Protein AF-A0A0C9TSK2-F1 (afdb_monomer_lite)

Sequence (241 aa):
MGCVIFPLQAPRDSPPVYPSQSSRSPSPQEPPPLVEYCTSPDNLGLFRIYPSQPTLFPEQADTIHVVADAPTFEQPPASLCNPPTAHSLSPIGDITPKNLYSAFSSPTAGLLMCWQYSGSNSKSATELNCLWSFIQDPEFDATLHTSFSHDHERKLIEKYLQDNSNPFKADHGWQTSSVPILLPKEKRKWKSELDTAIPTLTVVGVHHHDIINIIISVFEDPISHQQGDNFSELTYCIWNV

Foldseek 3Di:
DDDDDDDDDDDDDDDDDDDDDPDDDDDDDDPPQQDWDKDQQDPVGDIDIDSDDDPDDCVPVPDPVVVPPDVPDPDPPPLPADQPPPPQPFLDPLDDPVCQCVLFPFPQLVLVVSLVPVDDPDDDPSSVVNVVVSCPDPRNDPVCVVVHDPVVSVVSNVVLVVDPSDCLDVVRQKDWDKDKDFDADPPDDDPDPPGPPTDIDIDGGDIDGDVVVSVVSCCVRPVVVVVVVVVVVVVVVVPPD

pLDDT: mean 72.2, std 19.01, range [32.47, 95.88]

Radius of gyration: 34.1 Å; chains: 1; bounding box: 115×40×91 Å

Structure (mmCIF, N/CA/C/O backbone):
data_AF-A0A0C9TSK2-F1
#
_entry.id   AF-A0A0C9TSK2-F1
#
loop_
_atom_site.group_PDB
_atom_site.id
_atom_site.type_symbol
_atom_site.label_atom_id
_atom_site.label_alt_id
_atom_site.label_comp_id
_atom_site.label_asym_id
_atom_site.label_entity_id
_atom_site.label_seq_id
_atom_site.pdbx_PDB_ins_code
_atom_site.Cartn_x
_atom_site.Cartn_y
_atom_site.Cartn_z
_atom_site.occupancy
_atom_site.B_iso_or_equiv
_atom_site.auth_seq_id
_atom_site.auth_comp_id
_atom_site.auth_asym_id
_atom_site.auth_atom_id
_atom_site.pdbx_PDB_model_num
ATOM 1 N N . MET A 1 1 ? -85.200 -6.364 -25.020 1.00 37.00 1 MET A N 1
ATOM 2 C CA . MET A 1 1 ? -84.672 -7.594 -25.648 1.00 37.00 1 MET A CA 1
ATOM 3 C C . MET A 1 1 ? -85.247 -7.668 -27.053 1.00 37.00 1 MET A C 1
ATOM 5 O O . MET A 1 1 ? -86.430 -7.941 -27.188 1.00 37.00 1 MET A O 1
ATOM 9 N N . GLY A 1 2 ? -84.467 -7.286 -28.065 1.00 34.00 2 GLY A N 1
ATOM 10 C CA . GLY A 1 2 ? -84.888 -7.275 -29.470 1.00 34.00 2 GLY A CA 1
ATOM 11 C C . GLY A 1 2 ? -84.162 -8.378 -30.230 1.00 34.00 2 GLY A C 1
ATOM 12 O O . GLY A 1 2 ? -82.935 -8.395 -30.241 1.00 34.00 2 GLY A O 1
ATOM 13 N N . CYS A 1 3 ? -84.935 -9.311 -30.781 1.00 32.47 3 CYS A N 1
ATOM 14 C CA . CYS A 1 3 ? -84.478 -10.454 -31.560 1.00 32.47 3 CYS A CA 1
ATOM 15 C C . CYS A 1 3 ? -84.274 -10.068 -33.036 1.00 32.47 3 CYS A C 1
ATOM 17 O O . CYS A 1 3 ? -84.886 -9.134 -33.547 1.00 32.47 3 CYS A O 1
ATOM 19 N N . VAL A 1 4 ? -83.378 -10.822 -33.657 1.00 40.66 4 VAL A N 1
ATOM 20 C CA . VAL A 1 4 ? -82.748 -10.727 -34.981 1.00 40.66 4 VAL A CA 1
ATOM 21 C C . VAL A 1 4 ? -83.764 -10.805 -36.141 1.00 40.66 4 VAL A C 1
ATOM 23 O O . VAL A 1 4 ? -84.818 -11.409 -35.966 1.00 40.66 4 VAL A O 1
ATOM 26 N N . ILE A 1 5 ? -83.424 -10.295 -37.338 1.00 36.56 5 ILE A N 1
ATOM 27 C CA . ILE A 1 5 ? -83.348 -11.051 -38.622 1.00 36.56 5 ILE A CA 1
ATOM 28 C C . ILE A 1 5 ? -83.147 -10.109 -39.838 1.00 36.56 5 ILE A C 1
ATOM 30 O O . ILE A 1 5 ? -83.700 -9.018 -39.919 1.00 36.56 5 ILE A O 1
ATOM 34 N N . PHE A 1 6 ? -82.295 -10.593 -40.749 1.00 40.62 6 PHE A N 1
ATOM 35 C CA . PHE A 1 6 ? -81.753 -10.069 -42.014 1.00 40.62 6 PHE A CA 1
ATOM 36 C C . PHE A 1 6 ? -82.773 -9.678 -43.103 1.00 40.62 6 PHE A C 1
ATOM 38 O O . PHE A 1 6 ? -83.922 -10.115 -43.065 1.00 40.62 6 PHE A O 1
ATOM 45 N N . PRO A 1 7 ? -82.287 -9.052 -44.197 1.00 45.41 7 PRO A N 1
ATOM 46 C CA . PRO A 1 7 ? -82.715 -9.508 -45.521 1.00 45.41 7 PRO A CA 1
ATOM 47 C C . PRO A 1 7 ? -81.578 -9.772 -46.532 1.00 45.41 7 PRO A C 1
ATOM 49 O O . PRO A 1 7 ? -80.459 -9.276 -46.419 1.00 45.41 7 PRO A O 1
ATOM 52 N N . LEU A 1 8 ? -81.931 -10.608 -47.516 1.00 37.31 8 LEU A N 1
ATOM 53 C CA . LEU A 1 8 ? -81.129 -11.211 -48.584 1.00 37.31 8 LEU A CA 1
ATOM 54 C C . LEU A 1 8 ? -80.687 -10.251 -49.716 1.00 37.31 8 LEU A C 1
ATOM 56 O O . LEU A 1 8 ? -81.483 -9.483 -50.244 1.00 37.31 8 LEU A O 1
ATOM 60 N N . GLN A 1 9 ? -79.425 -10.452 -50.113 1.00 44.97 9 GLN A N 1
ATOM 61 C CA . GLN A 1 9 ? -78.724 -10.388 -51.414 1.00 44.97 9 GLN A CA 1
ATOM 62 C C . GLN A 1 9 ? -79.384 -9.824 -52.700 1.00 44.97 9 GLN A C 1
ATOM 64 O O . GLN A 1 9 ? -80.483 -10.213 -53.084 1.00 44.97 9 GLN A O 1
ATOM 69 N N . ALA A 1 10 ? -78.552 -9.156 -53.516 1.00 44.59 10 ALA A N 1
ATOM 70 C CA . ALA A 1 10 ? -78.607 -9.205 -54.987 1.00 44.59 10 ALA A CA 1
ATOM 71 C C . ALA A 1 10 ? -77.185 -9.403 -55.596 1.00 44.59 10 ALA A C 1
ATOM 73 O O . ALA A 1 10 ? -76.219 -8.972 -54.961 1.00 44.59 10 ALA A O 1
ATOM 74 N N . PRO A 1 11 ? -77.007 -10.059 -56.772 1.00 44.69 11 PRO A N 1
ATOM 75 C CA . PRO A 1 11 ? -75.687 -10.442 -57.297 1.00 44.69 11 PRO A CA 1
ATOM 76 C C . PRO A 1 11 ? -75.247 -9.785 -58.633 1.00 44.69 11 PRO A C 1
ATOM 78 O O . PRO A 1 11 ? -76.069 -9.514 -59.499 1.00 44.69 11 PRO A O 1
ATOM 81 N N . ARG A 1 12 ? -73.907 -9.747 -58.796 1.00 45.22 12 ARG A N 1
ATOM 82 C CA . ARG A 1 12 ? -73.037 -9.723 -60.005 1.00 45.22 12 ARG A CA 1
ATOM 83 C C . ARG A 1 12 ? -72.904 -8.450 -60.861 1.00 45.22 12 ARG A C 1
ATOM 85 O O . ARG A 1 12 ? -73.805 -8.106 -61.604 1.00 45.22 12 ARG A O 1
ATOM 92 N N . ASP A 1 13 ? -71.665 -7.947 -60.901 1.00 40.56 13 ASP A N 1
ATOM 93 C CA . ASP A 1 13 ? -70.930 -7.605 -62.131 1.00 40.56 13 ASP A CA 1
ATOM 94 C C . ASP A 1 13 ? -69.411 -7.735 -61.881 1.00 40.56 13 ASP A C 1
ATOM 96 O O . ASP A 1 13 ? -68.922 -7.429 -60.792 1.00 40.56 13 ASP A O 1
ATOM 100 N N . SER A 1 14 ? -68.661 -8.253 -62.858 1.00 52.22 14 SER A N 1
ATOM 101 C CA . SER A 1 14 ? -67.203 -8.464 -62.788 1.00 52.22 14 SER A CA 1
ATOM 102 C C . SER A 1 14 ? -66.440 -7.338 -63.499 1.00 52.22 14 SER A C 1
ATOM 104 O O . SER A 1 14 ? -66.787 -7.034 -64.639 1.00 52.22 14 SER A O 1
ATOM 106 N N . PRO A 1 15 ? -65.350 -6.789 -62.925 1.00 52.06 15 PRO A N 1
ATOM 107 C CA . PRO A 1 15 ? -64.369 -5.991 -63.662 1.00 52.06 15 PRO A CA 1
ATOM 108 C C . PRO A 1 15 ? -63.009 -6.725 -63.827 1.00 52.06 15 PRO A C 1
ATOM 110 O O . PRO A 1 15 ? -62.818 -7.809 -63.272 1.00 52.06 15 PRO A O 1
ATOM 113 N N . PRO A 1 16 ? -62.093 -6.200 -64.667 1.00 46.50 16 PRO A N 1
ATOM 114 C CA . PRO A 1 16 ? -61.322 -6.985 -65.633 1.00 46.50 16 PRO A CA 1
ATOM 115 C C . PRO A 1 16 ? -59.949 -7.486 -65.154 1.00 46.50 16 PRO A C 1
ATOM 117 O O . PRO A 1 16 ? -59.377 -7.037 -64.165 1.00 46.50 16 PRO A O 1
ATOM 120 N N . VAL A 1 17 ? -59.423 -8.422 -65.948 1.00 48.00 17 VAL A N 1
ATOM 121 C CA . VAL A 1 17 ? -58.108 -9.071 -65.867 1.00 48.00 17 VAL A CA 1
ATOM 122 C C . VAL A 1 17 ? -56.965 -8.048 -65.941 1.00 48.00 17 VAL A C 1
ATOM 124 O O . VAL A 1 17 ? -56.845 -7.325 -66.929 1.00 48.00 17 VAL A O 1
ATOM 127 N N . TYR A 1 18 ? -56.090 -8.043 -64.931 1.00 49.53 18 TYR A N 1
ATOM 128 C CA . TYR A 1 18 ? -54.802 -7.339 -64.946 1.00 49.53 18 TYR A CA 1
ATOM 129 C C . TYR A 1 18 ? -53.658 -8.297 -65.333 1.00 49.53 18 TYR A C 1
ATOM 131 O O . TYR A 1 18 ? -53.664 -9.455 -64.904 1.00 49.53 18 TYR A O 1
ATOM 139 N N . PRO A 1 19 ? -52.671 -7.847 -66.132 1.00 44.31 19 PRO A N 1
ATOM 140 C CA . PRO A 1 19 ? -51.568 -8.684 -66.588 1.00 44.31 19 PRO A CA 1
ATOM 141 C C . PRO A 1 19 ? -50.598 -9.017 -65.449 1.00 44.31 19 PRO A C 1
ATOM 143 O O . PRO A 1 19 ? -50.288 -8.192 -64.592 1.00 44.31 19 PRO A O 1
ATOM 146 N N . SER A 1 20 ? -50.095 -10.248 -65.473 1.00 50.41 20 SER A N 1
ATOM 147 C CA . SER A 1 20 ? -49.135 -10.799 -64.522 1.00 50.41 20 SER A CA 1
ATOM 148 C C . SER A 1 20 ? -47.796 -10.051 -64.578 1.00 50.41 20 SER A C 1
ATOM 150 O O . SER A 1 20 ? -47.002 -10.257 -65.495 1.00 50.41 20 SER A O 1
ATOM 152 N N . GLN A 1 21 ? -47.506 -9.215 -63.580 1.00 46.78 21 GLN A N 1
ATOM 153 C CA . GLN A 1 21 ? -46.144 -8.745 -63.328 1.00 46.78 21 GLN A CA 1
ATOM 154 C C . GLN A 1 21 ? -45.411 -9.773 -62.463 1.00 46.78 21 GLN A C 1
ATOM 156 O O . GLN A 1 21 ? -45.699 -9.961 -61.284 1.00 46.78 21 GLN A O 1
ATOM 161 N N . SER A 1 22 ? -44.454 -10.455 -63.090 1.00 50.84 22 SER A N 1
ATOM 162 C CA . SER A 1 22 ? -43.481 -11.327 -62.439 1.00 50.84 22 SER A CA 1
ATOM 163 C C . SER A 1 22 ? -42.655 -10.516 -61.436 1.00 50.84 22 SER A C 1
ATOM 165 O O . SER A 1 22 ? -41.689 -9.856 -61.818 1.00 50.84 22 SER A O 1
ATOM 167 N N . SER A 1 23 ? -43.013 -10.571 -60.153 1.00 44.84 23 SER A N 1
ATOM 168 C CA . SER A 1 23 ? -42.186 -10.030 -59.072 1.00 44.84 23 SER A CA 1
ATOM 169 C C . SER A 1 23 ? -40.960 -10.930 -58.892 1.00 44.84 23 SER A C 1
ATOM 171 O O . SER A 1 23 ? -41.027 -11.984 -58.260 1.00 44.84 23 SER A O 1
ATOM 173 N N . ARG A 1 24 ? -39.832 -10.560 -59.513 1.00 50.72 24 ARG A N 1
ATOM 174 C CA . ARG A 1 24 ? -38.526 -11.094 -59.113 1.00 50.72 24 ARG A CA 1
ATOM 175 C C . ARG A 1 24 ? -38.185 -10.480 -57.761 1.00 50.72 24 ARG A C 1
ATOM 177 O O . ARG A 1 24 ? -37.899 -9.290 -57.684 1.00 50.72 24 ARG A O 1
ATOM 184 N N . SER A 1 25 ? -38.186 -11.309 -56.724 1.00 50.19 25 SER A N 1
ATOM 185 C CA . SER A 1 25 ? -37.518 -11.000 -55.462 1.00 50.19 25 SER A CA 1
ATOM 186 C C . SER A 1 25 ? -36.039 -10.696 -55.747 1.00 50.19 25 SER A C 1
ATOM 188 O O . SER A 1 25 ? -35.395 -11.515 -56.412 1.00 50.19 25 SER A O 1
ATOM 190 N N . PRO A 1 26 ? -35.471 -9.566 -55.292 1.00 54.22 26 PRO A N 1
ATOM 191 C CA . PRO A 1 26 ? -34.029 -9.389 -55.331 1.00 54.22 26 PRO A CA 1
ATOM 192 C C . PRO A 1 26 ? -33.401 -10.388 -54.352 1.00 54.22 26 PRO A C 1
ATOM 194 O O . PRO A 1 26 ? -33.829 -10.512 -53.205 1.00 54.22 26 PRO A O 1
ATOM 197 N N . SER A 1 27 ? -32.425 -11.150 -54.838 1.00 58.97 27 SER A N 1
ATOM 198 C CA . SER A 1 27 ? -31.573 -11.996 -54.001 1.00 58.97 27 SER A CA 1
ATOM 199 C C . SER A 1 27 ? -30.790 -11.101 -53.027 1.00 58.97 27 SER A C 1
ATOM 201 O O . SER A 1 27 ? -30.382 -10.016 -53.452 1.00 58.97 27 SER A O 1
ATOM 203 N N . PRO A 1 28 ? -30.552 -11.504 -51.764 1.00 58.50 28 PRO A N 1
ATOM 204 C CA . PRO A 1 28 ? -29.705 -10.738 -50.851 1.00 58.50 28 PRO A CA 1
ATOM 205 C C . PRO A 1 28 ? -28.324 -10.522 -51.483 1.00 58.50 28 PRO A C 1
ATOM 207 O O . PRO A 1 28 ? -27.638 -11.492 -51.803 1.00 58.50 28 PRO A O 1
ATOM 210 N N . GLN A 1 29 ? -27.938 -9.266 -51.725 1.00 61.34 29 GLN A N 1
ATOM 211 C CA . GLN A 1 29 ? -26.560 -8.941 -52.086 1.00 61.34 29 GLN A CA 1
ATOM 212 C C . GLN A 1 29 ? -25.695 -9.122 -50.840 1.00 61.34 29 GLN A C 1
ATOM 214 O O . GLN A 1 29 ? -25.957 -8.514 -49.804 1.00 61.34 29 GLN A O 1
ATOM 219 N N . GLU A 1 30 ? -24.683 -9.975 -50.952 1.00 61.19 30 GLU A N 1
ATOM 220 C CA . GLU A 1 30 ? -23.612 -10.095 -49.969 1.00 61.19 30 GLU A CA 1
ATOM 221 C C . GLU A 1 30 ? -22.925 -8.724 -49.813 1.00 61.19 30 GLU A C 1
ATOM 223 O O . GLU A 1 30 ? -22.619 -8.089 -50.833 1.00 61.19 30 GLU A O 1
ATOM 228 N N . PRO A 1 31 ? -22.743 -8.206 -48.581 1.00 64.69 31 PRO A N 1
ATOM 229 C CA . PRO A 1 31 ? -22.070 -6.931 -48.382 1.00 64.69 31 PRO A CA 1
ATOM 230 C C . PRO A 1 31 ? -20.641 -7.000 -48.944 1.00 64.69 31 PRO A C 1
ATOM 232 O O . PRO A 1 31 ? -20.002 -8.051 -48.868 1.00 64.69 31 PRO A O 1
ATOM 235 N N . PRO A 1 32 ? -20.129 -5.902 -49.531 1.00 66.75 32 PRO A N 1
ATOM 236 C CA . PRO A 1 32 ? -18.781 -5.881 -50.080 1.00 66.75 32 PRO A CA 1
ATOM 237 C C . PRO A 1 32 ? -17.754 -6.241 -48.993 1.00 66.75 32 PRO A C 1
ATOM 239 O O . PRO A 1 32 ? -17.959 -5.889 -47.827 1.00 66.75 32 PRO A O 1
ATOM 242 N N . PRO A 1 33 ? -16.650 -6.920 -49.354 1.00 65.56 33 PRO A N 1
ATOM 243 C CA . PRO A 1 33 ? -15.618 -7.286 -48.395 1.00 65.56 33 PRO A CA 1
ATOM 244 C C . PRO A 1 33 ? -15.083 -6.023 -47.716 1.00 65.56 33 PRO A C 1
ATOM 246 O O . PRO A 1 33 ? -14.661 -5.079 -48.389 1.00 65.56 33 PRO A O 1
ATOM 249 N N . LEU A 1 34 ? -15.134 -5.999 -46.383 1.00 69.81 34 LEU A N 1
ATOM 250 C CA . LEU A 1 34 ? -14.564 -4.920 -45.582 1.00 69.81 34 LEU A CA 1
ATOM 251 C C . LEU A 1 34 ? -13.051 -4.912 -45.816 1.00 69.81 34 LEU A C 1
ATOM 253 O O . LEU A 1 34 ? -12.355 -5.859 -45.457 1.00 69.81 34 LEU A O 1
ATOM 257 N N . VAL A 1 35 ? -12.548 -3.869 -46.475 1.00 78.81 35 VAL A N 1
ATOM 258 C CA . VAL A 1 35 ? -11.108 -3.677 -46.650 1.00 78.81 35 VAL A CA 1
ATOM 259 C C . VAL A 1 35 ? -10.568 -3.112 -45.346 1.00 78.81 35 VAL A C 1
ATOM 261 O O . VAL A 1 35 ? -10.824 -1.956 -45.011 1.00 78.81 35 VAL A O 1
ATOM 264 N N . GLU A 1 36 ? -9.830 -3.941 -44.616 1.00 86.81 36 GLU A N 1
ATOM 265 C CA . GLU A 1 36 ? -9.181 -3.540 -43.374 1.00 86.81 36 GLU A CA 1
ATOM 266 C C . GLU A 1 36 ? -8.210 -2.375 -43.622 1.00 86.81 36 GLU A C 1
ATOM 268 O O . GLU A 1 36 ? -7.366 -2.405 -44.521 1.00 86.81 36 GLU A O 1
ATOM 273 N N . TYR A 1 37 ? -8.332 -1.328 -42.811 1.00 84.81 37 TYR A N 1
ATOM 274 C CA . TYR A 1 37 ? -7.447 -0.172 -4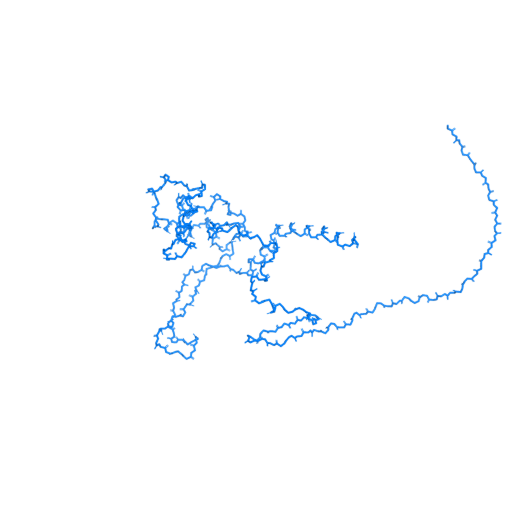2.823 1.00 84.81 37 TYR A CA 1
ATOM 275 C C . TYR A 1 37 ? -6.372 -0.344 -41.749 1.00 84.81 37 TYR A C 1
ATOM 277 O O . TYR A 1 37 ? -6.678 -0.348 -40.556 1.00 84.81 37 TYR A O 1
ATOM 285 N N . CYS A 1 38 ? -5.114 -0.461 -42.171 1.00 90.25 38 CYS A N 1
ATOM 286 C CA . CYS A 1 38 ? -3.961 -0.595 -41.285 1.00 90.25 38 CYS A CA 1
ATOM 287 C C . CYS A 1 38 ? -3.180 0.726 -41.215 1.00 90.25 38 CYS A C 1
ATOM 289 O O . CYS A 1 38 ? -2.827 1.295 -42.252 1.00 90.25 38 CYS A O 1
ATOM 291 N N . THR A 1 39 ? -2.912 1.227 -40.007 1.00 88.62 39 THR A N 1
ATOM 292 C CA . THR A 1 39 ? -2.081 2.426 -39.810 1.00 88.62 39 THR A CA 1
ATOM 293 C C . THR A 1 39 ? -0.596 2.106 -39.981 1.00 88.62 39 THR A C 1
ATOM 295 O O . THR A 1 39 ? -0.161 0.971 -39.796 1.00 88.62 39 THR A O 1
ATOM 298 N N . SER A 1 40 ? 0.221 3.120 -40.276 1.00 88.00 40 SER A N 1
ATOM 299 C CA . SER A 1 40 ? 1.673 2.988 -40.131 1.00 88.00 40 SER A CA 1
ATOM 300 C C . SER A 1 40 ? 2.046 2.759 -38.657 1.00 88.00 40 SER A C 1
ATOM 302 O O . SER A 1 40 ? 1.375 3.325 -37.789 1.00 88.00 40 SER A O 1
ATOM 304 N N . PRO A 1 41 ? 3.104 1.981 -38.364 1.00 89.31 41 PRO A N 1
ATOM 305 C CA . PRO A 1 41 ? 3.644 1.872 -37.015 1.00 89.31 41 PRO A CA 1
ATOM 306 C C . PRO A 1 41 ? 4.086 3.234 -36.466 1.00 89.31 41 PRO A C 1
ATOM 308 O O . PRO A 1 41 ? 4.672 4.030 -37.204 1.00 89.31 41 PRO A O 1
ATOM 311 N N . ASP A 1 42 ? 3.823 3.490 -35.187 1.00 80.06 42 ASP A N 1
ATOM 312 C CA . ASP A 1 42 ? 4.323 4.669 -34.475 1.00 80.06 42 ASP A CA 1
ATOM 313 C C . ASP A 1 42 ? 5.804 4.514 -34.059 1.00 80.06 42 ASP A C 1
ATOM 315 O O . ASP A 1 42 ? 6.480 3.538 -34.397 1.00 80.06 42 ASP A O 1
ATOM 319 N N . ASN A 1 43 ? 6.329 5.480 -33.296 1.00 81.88 43 ASN A N 1
ATOM 320 C CA . ASN A 1 43 ? 7.714 5.458 -32.800 1.00 81.88 43 ASN A CA 1
ATOM 321 C C . ASN A 1 43 ? 8.017 4.273 -31.861 1.00 81.88 43 ASN A C 1
ATOM 323 O O . ASN A 1 43 ? 9.187 3.982 -31.609 1.00 81.88 43 ASN A O 1
ATOM 327 N N . LEU A 1 44 ? 6.985 3.610 -31.332 1.00 75.50 44 LEU A N 1
ATOM 328 C CA . LEU A 1 44 ? 7.074 2.408 -30.502 1.00 75.50 44 LEU A CA 1
ATOM 329 C C . LEU A 1 44 ? 6.837 1.127 -31.320 1.00 75.50 44 LEU A C 1
ATOM 331 O O . LEU A 1 44 ? 6.906 0.026 -30.774 1.00 75.50 44 LEU A O 1
ATOM 335 N N . GLY A 1 45 ? 6.582 1.252 -32.625 1.00 82.75 45 GLY A N 1
ATOM 336 C CA . GLY A 1 45 ? 6.271 0.143 -33.519 1.00 82.75 45 GLY A CA 1
ATOM 337 C C . GLY A 1 45 ? 4.823 -0.351 -33.422 1.00 82.75 45 GLY A C 1
ATOM 338 O O . GLY A 1 45 ? 4.520 -1.413 -33.969 1.00 82.75 45 GLY A O 1
ATOM 339 N N . LEU A 1 46 ? 3.928 0.382 -32.752 1.00 81.12 46 LEU A N 1
ATOM 340 C CA . LEU A 1 46 ? 2.516 0.018 -32.620 1.00 81.12 46 LEU A CA 1
ATOM 341 C C . LEU A 1 46 ? 1.737 0.446 -33.864 1.00 81.12 46 LEU A C 1
ATOM 343 O O . LEU A 1 46 ? 1.830 1.586 -34.310 1.00 81.12 46 LEU A O 1
ATOM 347 N N . PHE A 1 47 ? 0.924 -0.458 -34.402 1.00 88.12 47 PHE A N 1
ATOM 348 C CA . PHE A 1 47 ? 0.005 -0.186 -35.505 1.00 88.12 47 PHE A CA 1
ATOM 349 C C . PHE A 1 47 ? -1.400 -0.666 -35.146 1.00 88.12 47 PHE A C 1
ATOM 351 O O . PHE A 1 47 ? -1.583 -1.521 -34.277 1.00 88.12 47 PHE A O 1
ATOM 358 N N . ARG A 1 48 ? -2.409 -0.094 -35.801 1.00 85.06 48 ARG A N 1
ATOM 359 C CA . ARG A 1 48 ? -3.821 -0.383 -35.546 1.00 85.06 48 ARG A CA 1
ATOM 360 C C . ARG A 1 48 ? -4.489 -0.848 -36.830 1.00 85.06 48 ARG A C 1
ATOM 362 O O . ARG A 1 48 ? -4.225 -0.293 -37.895 1.00 85.06 48 ARG A O 1
ATOM 369 N N . ILE A 1 49 ? -5.362 -1.844 -36.712 1.00 88.44 49 ILE A N 1
ATOM 370 C CA . ILE A 1 49 ? -6.171 -2.366 -37.816 1.00 88.44 49 ILE A CA 1
ATOM 371 C C . ILE A 1 49 ? -7.631 -2.047 -37.516 1.00 88.44 49 ILE A C 1
ATOM 373 O O . ILE A 1 49 ? -8.138 -2.386 -36.446 1.00 88.44 49 ILE A O 1
ATOM 377 N N . TYR A 1 50 ? -8.293 -1.380 -38.455 1.00 83.94 50 TYR A N 1
ATOM 378 C CA . TYR A 1 50 ? -9.692 -0.991 -38.355 1.00 83.94 50 TYR A CA 1
ATOM 379 C C . TYR A 1 50 ? -10.514 -1.616 -39.486 1.00 83.94 50 TYR A C 1
ATOM 381 O O . TYR A 1 50 ? -10.001 -1.760 -40.595 1.00 83.94 50 TYR A O 1
ATOM 389 N N . PRO A 1 51 ? -11.810 -1.902 -39.268 1.00 85.19 51 PRO A N 1
ATOM 390 C CA . PRO A 1 51 ? -12.703 -2.365 -40.335 1.00 85.19 51 PRO A CA 1
ATOM 391 C C . PRO A 1 51 ? -12.908 -1.333 -41.458 1.00 85.19 51 PRO A C 1
ATOM 393 O O . PRO A 1 51 ? -13.260 -1.691 -42.578 1.00 85.19 51 PRO A O 1
ATOM 396 N N . SER A 1 52 ? -12.710 -0.048 -41.151 1.00 82.81 52 SER A N 1
ATOM 397 C CA . SER A 1 52 ? -12.771 1.082 -42.079 1.00 82.81 52 SER A CA 1
ATOM 398 C C . SER A 1 52 ? -11.862 2.207 -41.586 1.00 82.81 52 SER A C 1
ATOM 400 O O . SER A 1 52 ? -11.605 2.306 -40.386 1.00 82.81 52 SER A O 1
ATOM 402 N N . GLN A 1 53 ? -11.408 3.084 -42.482 1.00 84.25 53 GLN A N 1
ATOM 403 C CA . GLN A 1 53 ? -10.551 4.210 -42.106 1.00 84.25 53 GLN A CA 1
ATOM 404 C C . GLN A 1 53 ? -11.244 5.115 -41.063 1.00 84.25 53 GLN A C 1
ATOM 406 O O . GLN A 1 53 ? -12.321 5.643 -41.349 1.00 84.25 53 GLN A O 1
ATOM 411 N N . PRO A 1 54 ? -10.658 5.305 -39.864 1.00 79.88 54 PRO A N 1
ATOM 412 C CA . PRO A 1 54 ? -11.246 6.156 -38.839 1.00 79.88 54 PRO A CA 1
ATOM 413 C C . PRO A 1 54 ? -11.165 7.632 -39.248 1.00 79.88 54 PRO A C 1
ATOM 415 O O . PRO A 1 54 ? -10.158 8.091 -39.787 1.00 79.88 54 PRO A O 1
ATOM 418 N N . THR A 1 55 ? -12.227 8.387 -38.972 1.00 77.75 55 THR A N 1
ATOM 419 C CA . THR A 1 55 ? -12.318 9.836 -39.233 1.00 77.75 55 THR A CA 1
ATOM 420 C C . THR A 1 55 ? -11.801 10.695 -38.080 1.00 77.75 55 THR A C 1
ATOM 422 O O . THR A 1 55 ? -11.589 11.891 -38.260 1.00 77.75 55 THR A O 1
ATOM 425 N N . LEU A 1 56 ? -11.586 10.098 -36.906 1.00 68.94 56 LEU A N 1
ATOM 426 C CA . LEU A 1 56 ? -11.097 10.767 -35.705 1.00 68.94 56 LEU A CA 1
ATOM 427 C C . LEU A 1 56 ? -9.887 10.007 -35.163 1.00 68.94 56 LEU A C 1
ATOM 429 O O . LEU A 1 56 ? -9.990 8.831 -34.812 1.00 68.94 56 LEU A O 1
ATOM 433 N N . PHE A 1 57 ? -8.748 10.692 -35.087 1.00 63.44 57 PHE A N 1
ATOM 434 C CA . PHE A 1 57 ? -7.550 10.190 -34.423 1.00 63.44 57 PHE A CA 1
ATOM 435 C C . PHE A 1 57 ? -7.448 10.852 -33.043 1.00 63.44 57 PHE A C 1
ATOM 437 O O . PHE A 1 57 ? -7.246 12.063 -32.969 1.00 63.44 57 PHE A O 1
ATOM 444 N N . PRO A 1 58 ? -7.574 10.094 -31.940 1.00 59.84 58 PRO A N 1
ATOM 445 C CA . PRO A 1 58 ? -7.541 10.660 -30.592 1.00 59.84 58 PRO A CA 1
ATOM 446 C C . PRO A 1 58 ? -6.170 11.233 -30.193 1.00 59.84 58 PRO A C 1
ATOM 448 O O . PRO A 1 58 ? -6.078 11.898 -29.170 1.00 59.84 58 PRO A O 1
ATOM 451 N N . GLU A 1 59 ? -5.117 11.038 -30.995 1.00 58.38 59 GLU A N 1
ATOM 452 C CA . GLU A 1 59 ? -3.798 11.651 -30.766 1.00 58.38 59 GLU A CA 1
ATOM 453 C C . GLU A 1 59 ? -3.804 13.187 -30.823 1.00 58.38 59 GLU A C 1
ATOM 455 O O . GLU A 1 59 ? -2.854 13.812 -30.367 1.00 58.38 59 GLU A O 1
ATOM 460 N N . GLN A 1 60 ? -4.866 13.806 -31.348 1.00 54.88 60 GLN A N 1
ATOM 461 C CA . GLN A 1 60 ? -5.040 15.265 -31.354 1.00 54.88 60 GLN A CA 1
ATOM 462 C C . GLN A 1 60 ? -5.666 15.815 -30.062 1.00 54.88 60 GLN A C 1
ATOM 464 O O . GLN A 1 60 ? -5.872 17.021 -29.948 1.00 54.88 60 GLN A O 1
ATOM 469 N N . ALA A 1 61 ? -5.985 14.961 -29.084 1.00 54.31 61 ALA A N 1
ATOM 470 C CA . ALA A 1 61 ? -6.323 15.420 -27.745 1.00 54.31 61 ALA A CA 1
ATOM 471 C C . ALA A 1 61 ? -5.019 15.755 -27.006 1.00 54.31 61 ALA A C 1
ATOM 473 O O . ALA A 1 61 ? -4.362 14.879 -26.447 1.00 54.31 61 ALA A O 1
ATOM 474 N N . ASP A 1 62 ? -4.654 17.038 -27.012 1.00 57.09 62 ASP A N 1
ATOM 475 C CA . ASP A 1 62 ? -3.377 17.577 -26.515 1.00 57.09 62 ASP A CA 1
ATOM 476 C C . ASP A 1 62 ? -3.084 17.305 -25.021 1.00 57.09 62 ASP A C 1
ATOM 478 O O . ASP A 1 62 ? -2.055 17.728 -24.491 1.00 57.09 62 ASP A O 1
ATOM 482 N N . THR A 1 63 ? -3.970 16.636 -24.275 1.00 57.62 63 THR A N 1
ATOM 483 C CA . THR A 1 63 ? -3.708 16.267 -22.878 1.00 57.62 63 THR A CA 1
ATOM 484 C C . THR A 1 63 ? -4.594 15.116 -22.406 1.00 57.62 63 THR A C 1
ATOM 486 O O . THR A 1 63 ? -5.797 15.100 -22.655 1.00 57.62 63 THR A O 1
ATOM 489 N N . ILE A 1 64 ? -4.019 14.193 -21.625 1.00 58.31 64 ILE A N 1
ATOM 490 C CA . ILE A 1 64 ? -4.721 13.064 -20.978 1.00 58.31 64 ILE A CA 1
ATOM 491 C C . ILE A 1 64 ? -5.973 13.486 -20.195 1.00 58.31 64 ILE A C 1
ATOM 493 O O . ILE A 1 64 ? -6.932 12.728 -20.102 1.00 58.31 64 ILE A O 1
ATOM 497 N N . HIS A 1 65 ? -5.982 14.716 -19.675 1.00 57.38 65 HIS A N 1
ATOM 498 C CA . HIS A 1 65 ? -7.105 15.287 -18.939 1.00 57.38 65 HIS A CA 1
ATOM 499 C C . HIS A 1 65 ? -8.354 15.465 -19.805 1.00 57.38 65 HIS A C 1
ATOM 501 O O . HIS A 1 65 ? -9.454 15.313 -19.299 1.00 57.38 65 HIS A O 1
ATOM 507 N N . VAL A 1 66 ? -8.196 15.727 -21.105 1.00 60.69 66 VAL A N 1
ATOM 508 C CA . VAL A 1 66 ? -9.320 15.905 -22.037 1.00 60.69 66 VAL A CA 1
ATOM 509 C C . VAL A 1 66 ? -9.979 14.565 -22.373 1.00 60.69 66 VAL A C 1
ATOM 511 O O . VAL A 1 66 ? -11.182 14.501 -22.588 1.00 60.69 66 VAL A O 1
ATOM 514 N N . VAL A 1 67 ? -9.195 13.484 -22.400 1.00 58.09 67 VAL A N 1
ATOM 515 C CA . VAL A 1 67 ? -9.690 12.130 -22.703 1.00 58.09 67 VAL A CA 1
ATOM 516 C C . VAL A 1 67 ? -10.303 11.466 -21.467 1.00 58.09 67 VAL A C 1
ATOM 518 O O . VAL A 1 67 ? -11.218 10.657 -21.592 1.00 58.09 67 VAL A O 1
ATOM 521 N N . ALA A 1 68 ? -9.806 11.804 -20.276 1.00 58.44 68 ALA A N 1
ATOM 522 C CA . ALA A 1 68 ? -10.246 11.216 -19.014 1.00 58.44 68 ALA A CA 1
ATOM 523 C C . ALA A 1 68 ? -11.445 11.933 -18.364 1.00 58.44 68 ALA A C 1
ATOM 525 O O . ALA A 1 68 ? -11.962 11.433 -17.370 1.00 58.44 68 ALA A O 1
ATOM 526 N N . ASP A 1 69 ? -11.905 13.067 -18.899 1.00 55.09 69 ASP A N 1
ATOM 527 C CA . ASP A 1 69 ? -13.069 13.800 -18.379 1.00 55.09 69 ASP A CA 1
ATOM 528 C C . ASP A 1 69 ? -14.363 13.272 -19.020 1.00 55.09 69 ASP A C 1
ATOM 530 O O . ASP A 1 69 ? -15.030 13.936 -19.815 1.00 55.09 69 ASP A O 1
ATOM 534 N N . ALA A 1 70 ? -14.690 12.007 -18.741 1.00 63.16 70 ALA A N 1
ATOM 535 C CA . ALA A 1 70 ? -16.010 11.477 -19.062 1.00 63.16 70 ALA A CA 1
ATOM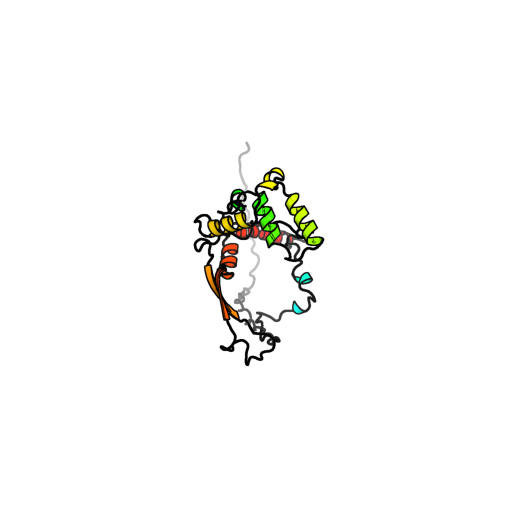 536 C C . ALA A 1 70 ? -16.986 11.868 -17.939 1.00 63.16 70 ALA A C 1
ATOM 538 O O . ALA A 1 70 ? -16.665 11.660 -16.769 1.00 63.16 70 ALA A O 1
ATOM 539 N N . PRO A 1 71 ? -18.205 12.345 -18.252 1.00 56.81 71 PRO A N 1
ATOM 540 C CA . PRO A 1 71 ? -19.188 12.767 -17.246 1.00 56.81 71 PRO A CA 1
ATOM 541 C C . PRO A 1 71 ? -19.668 11.630 -16.325 1.00 56.81 71 PRO A C 1
ATOM 543 O O . PRO A 1 71 ? -20.377 11.880 -15.357 1.00 56.81 71 PRO A O 1
ATOM 546 N N . THR A 1 72 ? -19.301 10.382 -16.625 1.00 57.03 72 THR A N 1
ATOM 547 C CA . THR A 1 72 ? -19.554 9.190 -15.805 1.00 57.03 72 THR A CA 1
ATOM 548 C C . THR A 1 72 ? -18.447 8.878 -14.798 1.00 57.03 72 THR A C 1
ATOM 550 O O . THR A 1 72 ? -18.631 7.981 -13.980 1.00 57.03 72 THR A O 1
ATOM 553 N N . PHE A 1 73 ? -17.299 9.560 -14.844 1.00 55.41 73 PHE A N 1
ATOM 554 C CA . PHE A 1 73 ? -16.291 9.421 -13.799 1.00 55.41 73 PHE A CA 1
ATOM 555 C C . PHE A 1 73 ? -16.652 10.338 -12.631 1.00 55.41 73 PHE A C 1
ATOM 557 O O . PHE A 1 73 ? -16.693 11.558 -12.772 1.00 55.41 73 PHE A O 1
ATOM 564 N N . GLU A 1 74 ? -16.922 9.737 -11.473 1.00 54.84 74 GLU A N 1
ATOM 565 C CA . GLU A 1 74 ? -17.052 10.443 -10.199 1.00 54.84 74 GLU A CA 1
ATOM 566 C C . GLU A 1 74 ? -15.795 11.298 -9.987 1.00 54.84 74 GLU A C 1
ATOM 568 O O . GLU A 1 74 ? -14.709 10.771 -9.742 1.00 54.84 74 GLU A O 1
ATOM 573 N N . GLN A 1 75 ? -15.920 12.623 -10.106 1.00 49.22 75 GLN A N 1
ATOM 574 C CA . GLN A 1 75 ? -14.872 13.522 -9.642 1.00 49.22 75 GLN A CA 1
ATOM 575 C C . GLN A 1 75 ? -14.885 13.457 -8.114 1.00 49.22 75 GLN A C 1
ATOM 577 O O . GLN A 1 75 ? -15.889 13.843 -7.506 1.00 49.22 75 GLN A O 1
ATOM 582 N N . PRO A 1 76 ? -13.802 12.990 -7.464 1.00 46.50 76 PRO A N 1
ATOM 583 C CA . PRO A 1 76 ? -13.732 13.068 -6.020 1.00 46.50 76 PRO A CA 1
ATOM 584 C C . PRO A 1 76 ? -13.895 14.541 -5.624 1.00 46.50 76 PRO A C 1
ATOM 586 O O . PRO A 1 76 ? -13.324 15.412 -6.295 1.00 46.50 76 PRO A O 1
ATOM 589 N N . PRO A 1 77 ? -14.625 14.863 -4.540 1.00 48.34 77 PRO A N 1
ATOM 590 C CA . PRO A 1 77 ? -14.530 16.199 -3.969 1.00 48.34 77 PRO A CA 1
ATOM 591 C C . PRO A 1 77 ? -13.046 16.514 -3.758 1.00 48.34 77 PRO A C 1
ATOM 593 O O . PRO A 1 77 ? -12.278 15.610 -3.429 1.00 48.34 77 PRO A O 1
ATOM 596 N N . ALA A 1 78 ? -12.646 17.773 -3.963 1.00 47.03 78 ALA A N 1
ATOM 597 C CA . ALA A 1 78 ? -11.261 18.266 -3.972 1.00 47.03 78 ALA A CA 1
ATOM 598 C C . ALA A 1 78 ? -10.507 18.153 -2.618 1.00 47.03 78 ALA A C 1
ATOM 600 O O . ALA A 1 78 ? -9.697 19.006 -2.260 1.00 47.03 78 ALA A O 1
ATOM 601 N N . SER A 1 79 ? -10.784 17.112 -1.839 1.00 47.19 79 SER A N 1
ATOM 602 C CA . SER A 1 79 ? -10.007 16.638 -0.712 1.00 47.19 79 SER A CA 1
ATOM 603 C C . SER A 1 79 ? -8.881 15.755 -1.245 1.00 47.19 79 SER A C 1
ATOM 605 O O . SER A 1 79 ? -9.089 14.637 -1.708 1.00 47.19 79 SER A O 1
ATOM 607 N N . LEU A 1 80 ? -7.662 16.282 -1.173 1.00 49.19 80 LEU A N 1
ATOM 608 C CA . LEU A 1 80 ? -6.419 15.630 -1.599 1.00 49.19 80 LEU A CA 1
ATOM 609 C C . LEU A 1 80 ? -6.057 14.372 -0.784 1.00 49.19 80 LEU A C 1
ATOM 611 O O . LEU A 1 80 ? -5.043 13.746 -1.069 1.00 49.19 80 LEU A O 1
ATOM 615 N N . CYS A 1 81 ? -6.859 14.009 0.218 1.00 50.91 81 CYS A N 1
ATOM 616 C CA . CYS A 1 81 ? -6.648 12.857 1.084 1.00 50.91 81 CYS A CA 1
ATOM 617 C C . CYS A 1 81 ? -7.995 12.295 1.532 1.00 50.91 81 CYS A C 1
ATOM 619 O O . CYS A 1 81 ? -8.442 12.542 2.654 1.00 50.91 81 CYS A O 1
ATOM 621 N N . ASN A 1 82 ? -8.659 11.558 0.646 1.00 49.91 82 ASN A N 1
ATOM 622 C CA . ASN A 1 82 ? -9.715 10.657 1.084 1.00 49.91 82 ASN A CA 1
ATOM 623 C C . ASN A 1 82 ? -9.046 9.358 1.554 1.00 49.91 82 ASN A C 1
ATOM 625 O O . ASN A 1 82 ? -8.172 8.855 0.838 1.00 49.91 82 ASN A O 1
ATOM 629 N N . PRO A 1 83 ? -9.416 8.803 2.723 1.00 51.94 83 PRO A N 1
ATOM 630 C CA . PRO A 1 83 ? -9.019 7.444 3.054 1.00 51.94 83 PRO A CA 1
ATOM 631 C C . PRO A 1 83 ? -9.482 6.533 1.906 1.00 51.94 83 PRO A C 1
ATOM 633 O O . PRO A 1 83 ? -10.573 6.754 1.365 1.00 51.94 83 PRO A O 1
ATOM 636 N N . PRO A 1 84 ? -8.660 5.562 1.470 1.00 49.31 84 PRO A N 1
ATOM 637 C CA . PRO A 1 84 ? -9.036 4.691 0.371 1.00 49.31 84 PRO A CA 1
ATOM 638 C C . PRO A 1 84 ? -10.349 4.006 0.737 1.00 49.31 84 PRO A C 1
ATOM 640 O O . PRO A 1 84 ? -10.421 3.216 1.677 1.00 49.31 84 PRO A O 1
ATOM 643 N N . THR A 1 85 ? -11.409 4.331 0.004 1.00 45.56 85 THR A N 1
ATOM 644 C CA . THR A 1 85 ? -12.676 3.622 0.110 1.00 45.56 85 THR A CA 1
ATOM 645 C C . THR A 1 85 ? -12.402 2.227 -0.438 1.00 45.56 85 THR A C 1
ATOM 647 O O . THR A 1 85 ? -12.275 2.033 -1.644 1.00 45.56 85 THR A O 1
ATOM 650 N N . ALA A 1 86 ? -12.246 1.244 0.451 1.00 44.81 86 ALA A N 1
ATOM 651 C CA . ALA A 1 86 ? -11.870 -0.133 0.114 1.00 44.81 86 ALA A CA 1
ATOM 652 C C . ALA A 1 86 ? -12.934 -0.897 -0.701 1.00 44.81 86 ALA A C 1
ATOM 654 O O . ALA A 1 86 ? -12.844 -2.111 -0.857 1.00 44.81 86 ALA A O 1
ATOM 655 N N . HIS A 1 87 ? -13.935 -0.201 -1.241 1.00 42.38 87 HIS A N 1
ATOM 656 C CA . HIS A 1 87 ? -15.046 -0.775 -1.990 1.00 42.38 87 HIS A CA 1
ATOM 657 C C . HIS A 1 87 ? -14.638 -1.428 -3.319 1.00 42.38 87 HIS A C 1
ATOM 659 O O . HIS A 1 87 ? -15.487 -2.056 -3.935 1.00 42.38 87 HIS A O 1
ATOM 665 N N . SER A 1 88 ? -13.381 -1.305 -3.767 1.00 42.41 88 SER A N 1
ATOM 666 C CA . SER A 1 88 ? -13.004 -1.653 -5.148 1.00 42.41 88 SER A CA 1
ATOM 667 C C . SER A 1 88 ? -11.868 -2.676 -5.303 1.00 42.41 88 SER A C 1
ATOM 669 O O . SER A 1 88 ? -11.451 -2.951 -6.422 1.00 42.41 88 SER A O 1
ATOM 671 N N . LEU A 1 89 ? -11.325 -3.245 -4.216 1.00 41.81 89 LEU A N 1
ATOM 672 C CA . LEU A 1 89 ? -10.150 -4.139 -4.307 1.00 41.81 89 LEU A CA 1
ATOM 673 C C . LEU A 1 89 ? -10.404 -5.602 -3.928 1.00 41.81 89 LEU A C 1
ATOM 675 O O . LEU A 1 89 ? -9.464 -6.393 -3.943 1.00 41.81 89 LEU A O 1
ATOM 679 N N . SER A 1 90 ? -11.643 -5.987 -3.619 1.00 42.44 90 SER A N 1
ATOM 680 C CA . SER A 1 90 ? -11.989 -7.398 -3.433 1.00 42.44 90 SER A CA 1
ATOM 681 C C . SER A 1 90 ? -13.139 -7.767 -4.363 1.00 42.44 90 SER A C 1
ATOM 683 O O . SER A 1 90 ? -14.262 -7.335 -4.110 1.00 42.44 90 SER A O 1
ATOM 685 N N . PRO A 1 91 ? -12.898 -8.587 -5.402 1.00 42.91 91 PRO A N 1
ATOM 686 C CA . PRO A 1 91 ? -13.961 -9.140 -6.246 1.00 42.91 91 PRO A CA 1
ATOM 687 C C . PRO A 1 91 ? -14.886 -10.111 -5.488 1.00 42.91 91 PRO A C 1
ATOM 689 O O . PRO A 1 91 ? -15.866 -10.603 -6.034 1.00 42.91 91 PRO A O 1
ATOM 692 N N . ILE A 1 92 ? -14.568 -10.430 -4.228 1.00 48.50 92 ILE A N 1
ATOM 693 C CA . ILE A 1 92 ? -15.295 -11.386 -3.397 1.00 48.50 92 ILE A CA 1
ATOM 694 C C . ILE A 1 92 ? -15.695 -10.683 -2.096 1.00 48.50 92 ILE A C 1
ATOM 696 O O . ILE A 1 92 ? -14.841 -10.172 -1.365 1.00 48.50 92 ILE A O 1
ATOM 700 N N . GLY A 1 93 ? -17.005 -10.629 -1.839 1.00 51.44 93 GLY A N 1
ATOM 701 C CA . GLY A 1 93 ? -17.694 -9.843 -0.804 1.00 51.44 93 GLY A CA 1
ATOM 702 C C . GLY A 1 93 ? -17.419 -10.189 0.668 1.00 51.44 93 GLY A C 1
ATOM 703 O O . GLY A 1 93 ? -18.304 -10.003 1.501 1.00 51.44 93 GLY A O 1
ATOM 704 N N . ASP A 1 94 ? -16.218 -10.652 1.013 1.00 55.84 94 ASP A N 1
ATOM 705 C CA . ASP A 1 94 ? -15.842 -11.031 2.383 1.00 55.84 94 ASP A CA 1
ATOM 706 C C . ASP A 1 94 ? -15.250 -9.866 3.206 1.00 55.84 94 ASP A C 1
ATOM 708 O O . ASP A 1 94 ? -15.262 -9.882 4.445 1.00 55.84 94 ASP A O 1
ATOM 712 N N . ILE A 1 95 ? -14.772 -8.801 2.550 1.00 60.09 95 ILE A N 1
ATOM 713 C CA . ILE A 1 95 ? -14.258 -7.607 3.239 1.00 60.09 95 ILE A CA 1
ATOM 714 C C . ILE A 1 95 ? -15.417 -6.651 3.527 1.00 60.09 95 ILE A C 1
ATOM 716 O O . ILE A 1 95 ? -15.737 -5.751 2.756 1.00 60.09 95 ILE A O 1
ATOM 720 N N . THR A 1 96 ? -16.068 -6.846 4.671 1.00 65.25 96 THR A N 1
ATOM 721 C CA . THR A 1 96 ? -17.053 -5.878 5.173 1.00 65.25 96 THR A CA 1
ATOM 722 C C . THR A 1 96 ? -16.352 -4.633 5.741 1.00 65.25 96 THR A C 1
ATOM 724 O O . THR A 1 96 ? -15.226 -4.752 6.227 1.00 65.25 96 THR A O 1
ATOM 727 N N . PRO A 1 97 ? -17.012 -3.455 5.801 1.00 63.25 97 PRO A N 1
ATOM 728 C CA . PRO A 1 97 ? -16.460 -2.260 6.459 1.00 63.25 97 PRO A CA 1
ATOM 729 C C . PRO A 1 97 ? -15.995 -2.521 7.901 1.00 63.25 97 PRO A C 1
ATOM 731 O O . PRO A 1 97 ? -15.047 -1.920 8.386 1.00 63.25 97 PRO A O 1
ATOM 734 N N . LYS A 1 98 ? -16.620 -3.497 8.569 1.00 64.50 98 LYS A N 1
ATOM 735 C CA . LYS A 1 98 ? -16.292 -3.932 9.933 1.00 64.50 98 LYS A CA 1
ATOM 736 C C . LYS A 1 98 ? -14.933 -4.634 10.023 1.00 64.50 98 LYS A C 1
ATOM 738 O O . LYS A 1 98 ? -14.304 -4.613 11.074 1.00 64.50 98 LYS A O 1
ATOM 743 N N . ASN A 1 99 ? -14.496 -5.257 8.931 1.00 73.06 99 ASN A N 1
ATOM 744 C CA . ASN A 1 99 ? -13.230 -5.980 8.833 1.00 73.06 99 ASN A CA 1
ATOM 745 C C . ASN A 1 99 ? -12.095 -5.094 8.305 1.00 73.06 99 ASN A C 1
ATOM 747 O O . ASN A 1 99 ? -10.960 -5.552 8.245 1.00 73.06 99 ASN A O 1
ATOM 751 N N . LEU A 1 100 ? -12.374 -3.841 7.928 1.00 74.00 100 LEU A N 1
ATOM 752 C CA . LEU A 1 100 ? -11.401 -2.952 7.290 1.00 74.00 100 LEU A CA 1
ATOM 753 C C . LEU A 1 100 ? -10.183 -2.679 8.184 1.00 74.00 100 LEU A C 1
ATOM 755 O O . LEU A 1 100 ? -9.053 -2.628 7.705 1.00 74.00 100 LEU A O 1
ATOM 759 N N . TYR A 1 101 ? -10.414 -2.582 9.495 1.00 81.62 101 TYR A N 1
ATOM 760 C CA . TYR A 1 101 ? -9.370 -2.329 10.487 1.00 81.62 101 TYR A CA 1
ATOM 761 C C . TYR A 1 101 ? -8.965 -3.565 11.289 1.00 81.62 101 TYR A C 1
ATOM 763 O O . TYR A 1 101 ? -8.281 -3.432 12.300 1.00 81.62 101 TYR A O 1
ATOM 771 N N . SER A 1 102 ? -9.362 -4.769 10.864 1.00 85.25 102 SER A N 1
ATOM 772 C CA . SER A 1 102 ? -9.072 -6.013 11.599 1.00 85.25 102 SER A CA 1
ATOM 773 C C . SER A 1 102 ? -7.570 -6.285 11.763 1.00 85.25 102 SER A C 1
ATOM 775 O O . SER A 1 102 ? -7.163 -6.970 12.700 1.00 85.25 102 SER A O 1
ATOM 777 N N . ALA A 1 103 ? -6.744 -5.718 10.879 1.00 88.69 103 ALA A N 1
ATOM 778 C CA . ALA A 1 103 ? -5.288 -5.793 10.933 1.00 88.69 103 ALA A CA 1
ATOM 779 C C . ALA A 1 103 ? -4.655 -4.901 12.021 1.00 88.69 103 ALA A C 1
ATOM 781 O O . ALA A 1 103 ? -3.460 -5.031 12.291 1.00 88.69 103 ALA A O 1
ATOM 782 N N . PHE A 1 104 ? -5.427 -3.995 12.630 1.00 91.38 104 PHE A N 1
ATOM 783 C CA . PHE A 1 104 ? -4.949 -2.982 13.570 1.00 91.38 104 PHE A CA 1
ATOM 784 C C . PHE A 1 104 ? -5.570 -3.157 14.955 1.00 91.38 104 PHE A C 1
ATOM 786 O O . PHE A 1 104 ? -6.603 -3.803 15.131 1.00 91.38 104 PHE A O 1
ATOM 793 N N . SER A 1 105 ? -4.952 -2.541 15.960 1.00 91.75 105 SER A N 1
ATOM 794 C CA . SER A 1 105 ? -5.478 -2.557 17.331 1.00 91.75 105 SER A CA 1
ATOM 795 C C . SER A 1 105 ? -6.790 -1.777 17.501 1.00 91.75 105 SER A C 1
ATOM 797 O O . SER A 1 105 ? -7.561 -2.062 18.418 1.00 91.75 105 SER A O 1
ATOM 799 N N . SER A 1 106 ? -7.041 -0.785 16.642 1.00 90.69 106 SER A N 1
ATOM 800 C CA . SER A 1 106 ? -8.242 0.058 16.641 1.00 90.69 106 SER A CA 1
ATOM 801 C C . SER A 1 106 ? -8.432 0.758 15.285 1.00 90.69 106 SER A C 1
ATOM 803 O O . SER A 1 106 ? -7.453 0.907 14.546 1.00 90.69 106 SER A O 1
ATOM 805 N N . PRO A 1 107 ? -9.642 1.260 14.968 1.00 89.38 107 PRO A N 1
ATOM 806 C CA . PRO A 1 107 ? -9.866 2.110 13.794 1.00 89.38 107 PRO A CA 1
ATOM 807 C C . PRO A 1 107 ? -8.955 3.344 13.768 1.00 89.38 107 PRO A C 1
ATOM 809 O O . PRO A 1 107 ? -8.312 3.605 12.757 1.00 89.38 107 PRO A O 1
ATOM 812 N N . THR A 1 108 ? -8.776 4.025 14.910 1.00 91.00 108 THR A N 1
ATOM 813 C CA . THR A 1 108 ? -7.818 5.135 15.065 1.00 91.00 108 THR A CA 1
ATOM 814 C C . THR A 1 108 ? -6.405 4.746 14.624 1.00 91.00 108 THR A C 1
ATOM 816 O O . THR A 1 108 ? -5.750 5.492 13.897 1.00 91.00 108 THR A O 1
ATOM 819 N N . ALA A 1 109 ? -5.917 3.575 15.048 1.00 91.81 109 ALA A N 1
ATOM 820 C CA . ALA A 1 109 ? -4.596 3.090 14.660 1.00 91.81 109 ALA A CA 1
ATOM 821 C C . ALA A 1 109 ? -4.513 2.813 13.154 1.00 91.81 109 ALA A C 1
ATOM 823 O O . ALA A 1 109 ? -3.527 3.189 12.521 1.00 91.81 109 ALA A O 1
ATOM 824 N N . GLY A 1 110 ? -5.560 2.222 12.577 1.00 90.44 110 GLY A N 1
ATOM 825 C CA . GLY A 1 110 ? -5.661 2.007 11.138 1.00 90.44 110 GLY A CA 1
ATOM 826 C C . GLY A 1 110 ? -5.643 3.307 10.339 1.00 90.44 110 GLY A C 1
ATOM 827 O O . GLY A 1 110 ? -4.844 3.431 9.418 1.00 90.44 110 GLY A O 1
ATOM 828 N N . LEU A 1 111 ? -6.424 4.313 10.740 1.00 89.94 111 LEU A N 1
ATOM 829 C CA . LEU A 1 111 ? -6.437 5.644 10.123 1.00 89.94 111 LEU A CA 1
ATOM 830 C C . LEU A 1 111 ? -5.054 6.314 10.161 1.00 89.94 111 LEU A C 1
ATOM 832 O O . LEU A 1 111 ? -4.576 6.814 9.142 1.00 89.94 111 LEU A O 1
ATOM 836 N N . LEU A 1 112 ? -4.370 6.278 11.309 1.00 91.25 112 LEU A N 1
ATOM 837 C CA . LEU A 1 112 ? -3.019 6.836 11.442 1.00 91.25 112 LEU A CA 1
ATOM 838 C C . LEU A 1 112 ? -1.990 6.093 10.576 1.00 91.25 112 LEU A C 1
ATOM 840 O O . LEU A 1 112 ? -1.108 6.725 9.990 1.00 91.25 112 LEU A O 1
ATOM 844 N N . MET A 1 113 ? -2.106 4.768 10.466 1.00 91.25 113 MET A N 1
ATOM 845 C CA . MET A 1 113 ? -1.256 3.962 9.584 1.00 91.25 113 MET A CA 1
ATOM 846 C C . MET A 1 113 ? -1.569 4.223 8.105 1.00 91.25 113 MET A C 1
ATOM 848 O O . MET A 1 113 ? -0.645 4.332 7.302 1.00 91.25 113 MET A O 1
ATOM 852 N N . CYS A 1 114 ? -2.840 4.404 7.738 1.00 88.75 114 CYS A N 1
ATOM 853 C CA . CYS A 1 114 ? -3.236 4.825 6.397 1.00 88.75 114 CYS A CA 1
ATOM 854 C C . CYS A 1 114 ? -2.611 6.175 6.041 1.00 88.75 114 CYS A C 1
ATOM 856 O O . CYS A 1 114 ? -1.982 6.275 4.990 1.00 88.75 114 CYS A O 1
ATOM 858 N N . TRP A 1 115 ? -2.703 7.181 6.915 1.00 88.56 115 TRP A N 1
ATOM 859 C CA . TRP A 1 115 ? -2.038 8.470 6.699 1.00 88.56 115 TRP A CA 1
ATOM 860 C C . TRP A 1 115 ? -0.522 8.303 6.494 1.00 88.56 115 TRP A C 1
ATOM 862 O O . TRP A 1 115 ? 0.026 8.810 5.516 1.00 88.56 115 TRP A O 1
ATOM 872 N N . GLN A 1 116 ? 0.139 7.517 7.352 1.00 89.75 116 GLN A N 1
ATOM 873 C CA . GLN A 1 116 ? 1.585 7.269 7.292 1.00 89.75 116 GLN A CA 1
ATOM 874 C C . GLN A 1 116 ? 2.057 6.653 5.959 1.00 89.75 116 GLN A C 1
ATOM 876 O O . GLN A 1 116 ? 3.218 6.852 5.590 1.00 89.75 116 GLN A O 1
ATOM 881 N N . TYR A 1 117 ? 1.196 5.914 5.248 1.00 87.19 117 TYR A N 1
ATOM 882 C CA . TYR A 1 117 ? 1.533 5.251 3.979 1.00 87.19 117 TYR A CA 1
ATOM 883 C C . TYR A 1 117 ? 0.874 5.858 2.731 1.00 87.19 117 TYR A C 1
ATOM 885 O O . TYR A 1 117 ? 1.269 5.501 1.623 1.00 87.19 117 TYR A O 1
ATOM 893 N N . SER A 1 118 ? -0.099 6.759 2.881 1.00 81.19 118 SER A N 1
ATOM 894 C CA . SER A 1 118 ? -0.791 7.398 1.746 1.00 81.19 118 SER A CA 1
ATOM 895 C C . SER A 1 118 ? -0.090 8.671 1.259 1.00 81.19 118 SER A C 1
ATOM 897 O O . SER A 1 118 ? -0.307 9.091 0.124 1.00 81.19 118 SER A O 1
ATOM 899 N N . GLY A 1 119 ? 0.726 9.294 2.116 1.00 71.56 119 GLY A N 1
ATOM 900 C CA . GLY A 1 119 ? 1.364 10.584 1.862 1.00 71.56 119 GLY A CA 1
ATOM 901 C C . GLY A 1 119 ? 2.817 10.516 1.390 1.00 71.56 119 GLY A C 1
ATOM 902 O O . GLY A 1 119 ? 3.445 9.458 1.280 1.00 71.56 119 GLY A O 1
ATOM 903 N N . SER A 1 120 ? 3.382 11.693 1.136 1.00 77.62 120 SER A N 1
ATOM 904 C CA . SER A 1 120 ? 4.818 11.847 0.917 1.00 77.62 120 SER A CA 1
ATOM 905 C C . SER A 1 120 ? 5.601 11.588 2.207 1.00 77.62 120 SER A C 1
ATOM 907 O O . SER A 1 120 ? 5.251 12.067 3.282 1.00 77.62 120 SER A O 1
ATOM 909 N N . ASN A 1 121 ? 6.773 10.958 2.086 1.00 78.25 121 ASN A N 1
ATOM 910 C CA . ASN A 1 121 ? 7.730 10.843 3.195 1.00 78.25 121 ASN A CA 1
ATOM 911 C C . ASN A 1 121 ? 8.323 12.205 3.630 1.00 78.25 121 ASN A C 1
ATOM 913 O O . ASN A 1 121 ? 9.095 12.273 4.590 1.00 78.25 121 ASN A O 1
ATOM 917 N N . SER A 1 122 ? 8.011 13.295 2.917 1.00 82.31 122 SER A N 1
ATOM 918 C CA . SER A 1 122 ? 8.438 14.656 3.244 1.00 82.31 122 SER A CA 1
ATOM 919 C C . SER A 1 122 ? 7.362 15.430 4.007 1.00 82.31 122 SER A C 1
ATOM 921 O O . SER A 1 122 ? 6.215 15.533 3.587 1.00 82.31 122 SER A O 1
ATOM 923 N N . LYS A 1 123 ? 7.752 16.063 5.120 1.00 85.88 123 LYS A N 1
ATOM 924 C CA . LYS A 1 123 ? 6.853 16.947 5.872 1.00 85.88 123 LYS A CA 1
ATOM 925 C C . LYS A 1 123 ? 6.539 18.197 5.051 1.00 85.88 123 LYS A C 1
ATOM 927 O O . LYS A 1 123 ? 7.450 18.923 4.657 1.00 85.88 123 LYS A O 1
ATOM 932 N N . SER A 1 124 ? 5.258 18.474 4.846 1.00 89.12 124 SER A N 1
ATOM 933 C CA . SER A 1 124 ? 4.782 19.666 4.142 1.00 89.12 124 SER A CA 1
ATOM 934 C C . SER A 1 124 ? 3.488 20.193 4.767 1.00 89.12 124 SER A C 1
ATOM 936 O O . SER A 1 124 ? 2.843 19.505 5.558 1.00 89.12 124 SER A O 1
ATOM 938 N N . ALA A 1 125 ? 3.096 21.420 4.411 1.00 88.06 125 ALA A N 1
ATOM 939 C CA . ALA A 1 125 ? 1.804 21.971 4.823 1.00 88.06 125 ALA A CA 1
ATOM 940 C C . ALA A 1 125 ? 0.631 21.130 4.287 1.00 88.06 125 ALA A C 1
ATOM 942 O O . ALA A 1 125 ? -0.362 20.941 4.983 1.00 88.06 125 ALA A O 1
ATOM 943 N N . THR A 1 126 ? 0.771 20.576 3.081 1.00 86.06 126 THR A N 1
ATOM 944 C CA . THR A 1 126 ? -0.225 19.686 2.476 1.00 86.06 126 THR A CA 1
ATOM 945 C C . THR A 1 126 ? -0.378 18.393 3.273 1.00 86.06 126 THR A C 1
ATOM 947 O O . THR A 1 126 ? -1.500 18.008 3.579 1.00 86.06 126 THR A O 1
ATOM 950 N N . GLU A 1 127 ? 0.730 17.776 3.696 1.00 88.44 127 GLU A N 1
ATOM 951 C CA . GLU A 1 127 ? 0.705 16.567 4.537 1.00 88.44 127 GLU A CA 1
ATOM 952 C C . GLU A 1 127 ? 0.088 16.824 5.917 1.00 88.44 127 GLU A C 1
ATOM 954 O O . GLU A 1 127 ? -0.593 15.962 6.470 1.00 88.44 127 GLU A O 1
ATOM 959 N N . LEU A 1 128 ? 0.277 18.024 6.475 1.00 89.12 128 LEU A N 1
ATOM 960 C CA . LEU A 1 128 ? -0.375 18.406 7.727 1.00 89.12 128 LEU A CA 1
ATOM 961 C C . LEU A 1 128 ? -1.893 18.575 7.554 1.00 89.12 128 LEU A C 1
ATOM 963 O O . LEU A 1 128 ? -2.657 18.115 8.398 1.00 89.12 128 LEU A O 1
ATOM 967 N N . ASN A 1 129 ? -2.335 19.203 6.461 1.00 88.69 129 ASN A N 1
ATOM 968 C CA . ASN A 1 129 ? -3.762 19.315 6.142 1.00 88.69 129 ASN A CA 1
ATOM 969 C C . ASN A 1 129 ? -4.388 17.941 5.865 1.00 88.69 129 ASN A C 1
ATOM 971 O O . ASN A 1 129 ? -5.529 17.702 6.249 1.00 88.69 129 ASN A O 1
ATOM 975 N N . CYS A 1 130 ? -3.628 17.036 5.247 1.00 85.19 130 CYS A N 1
ATOM 976 C CA . CYS A 1 130 ? -4.009 15.640 5.072 1.00 85.19 130 CYS A CA 1
ATOM 977 C C . CYS A 1 130 ? -4.192 14.949 6.430 1.00 85.19 130 CYS A C 1
ATOM 979 O O . CYS A 1 130 ? -5.251 14.404 6.699 1.00 85.19 130 CYS A O 1
ATOM 981 N N . LEU A 1 131 ? -3.228 15.051 7.352 1.00 90.19 131 LEU A N 1
ATOM 982 C CA . LEU A 1 131 ? -3.387 14.500 8.705 1.00 90.19 131 LEU A CA 1
ATOM 983 C C . LEU A 1 131 ? -4.642 15.047 9.406 1.00 90.19 131 LEU A C 1
ATOM 985 O O . LEU A 1 131 ? -5.346 14.316 10.101 1.00 90.19 131 LEU A O 1
ATOM 989 N N . TRP A 1 132 ? -4.935 16.333 9.213 1.00 89.94 132 TRP A N 1
ATOM 990 C CA . TRP A 1 132 ? -6.118 16.965 9.786 1.00 89.94 132 TRP A CA 1
ATOM 991 C C . TRP A 1 132 ? -7.435 16.372 9.263 1.00 89.94 132 TRP A C 1
ATOM 993 O O . TRP A 1 132 ? -8.403 16.345 10.022 1.00 89.94 132 TRP A O 1
ATOM 1003 N N . SER A 1 133 ? -7.494 15.864 8.024 1.00 89.00 133 SER A N 1
ATOM 1004 C CA . SER A 1 133 ? -8.689 15.159 7.536 1.00 89.00 133 SER A CA 1
ATOM 1005 C C . SER A 1 133 ? -8.867 13.800 8.218 1.00 89.00 133 SER A C 1
ATOM 1007 O O . SER A 1 133 ? -9.980 13.481 8.621 1.00 89.00 133 SER A O 1
ATOM 1009 N N . PHE A 1 134 ? -7.783 13.050 8.452 1.00 87.75 134 PHE A N 1
ATOM 1010 C CA . PHE A 1 134 ? -7.830 11.767 9.173 1.00 87.75 134 PHE A CA 1
ATOM 1011 C C . PHE A 1 134 ? -8.280 11.912 10.633 1.00 87.75 134 PHE A C 1
ATOM 1013 O O . PHE A 1 134 ? -8.978 11.049 11.152 1.00 87.75 134 PHE A O 1
ATOM 1020 N N . ILE A 1 135 ? -7.904 13.005 11.303 1.00 89.94 135 ILE A N 1
ATOM 1021 C CA . ILE A 1 135 ? -8.321 13.275 12.693 1.00 89.94 135 ILE A CA 1
ATOM 1022 C C . ILE A 1 135 ? -9.809 13.658 12.779 1.00 89.94 135 ILE A C 1
ATOM 1024 O O . ILE A 1 135 ? -10.425 13.496 13.830 1.00 89.94 135 ILE A O 1
ATOM 1028 N N . GLN A 1 136 ? -10.392 14.179 11.696 1.00 89.62 136 GLN A N 1
ATOM 1029 C CA . GLN A 1 136 ? -11.823 14.494 11.627 1.00 89.62 136 GLN A CA 1
ATOM 1030 C C . GLN A 1 136 ? -12.702 13.280 11.303 1.00 89.62 136 GLN A C 1
ATOM 1032 O O . GLN A 1 136 ? -13.927 13.416 11.298 1.00 89.62 136 GLN A O 1
ATOM 1037 N N . ASP A 1 137 ? -12.106 12.123 11.011 1.00 88.62 137 ASP A N 1
ATOM 1038 C CA . ASP A 1 137 ? -12.857 10.918 10.689 1.00 88.62 137 ASP A CA 1
ATOM 1039 C C . ASP A 1 137 ? -13.750 10.494 11.879 1.00 88.62 137 ASP A C 1
ATOM 1041 O O . ASP A 1 137 ? -13.282 10.505 13.021 1.00 88.62 137 ASP A O 1
ATOM 1045 N N . PRO A 1 138 ? -15.028 10.123 11.662 1.00 89.75 138 PRO A N 1
ATOM 1046 C CA . PRO A 1 138 ? -15.927 9.693 12.736 1.00 89.75 138 PRO A CA 1
ATOM 1047 C C . PRO A 1 138 ? -15.421 8.501 13.558 1.00 89.75 138 PRO A C 1
ATOM 1049 O O . PRO A 1 138 ? -15.834 8.338 14.708 1.00 89.75 138 PRO A O 1
ATOM 1052 N N . GLU A 1 139 ? -14.564 7.660 12.981 1.00 87.00 139 GLU A N 1
ATOM 1053 C CA . GLU A 1 139 ? -13.966 6.505 13.654 1.00 87.00 139 GLU A CA 1
ATOM 1054 C C . GLU A 1 139 ? -12.670 6.860 14.402 1.00 87.00 139 GLU A C 1
ATOM 1056 O O . GLU A 1 139 ? -12.121 6.020 15.123 1.00 87.00 139 GLU A O 1
ATOM 1061 N N . PHE A 1 140 ? -12.192 8.103 14.278 1.00 89.50 140 PHE A N 1
ATOM 1062 C CA . PHE A 1 140 ? -11.052 8.602 15.032 1.00 89.50 140 PHE A CA 1
ATOM 1063 C C . PHE A 1 140 ? -11.448 8.900 16.483 1.00 89.50 140 PHE A C 1
ATOM 1065 O O . PHE A 1 140 ? -12.094 9.899 16.805 1.00 89.50 140 PHE A O 1
ATOM 1072 N N . ASP A 1 141 ? -10.990 8.052 17.397 1.00 90.69 141 ASP A N 1
ATOM 1073 C CA . ASP A 1 141 ? -11.126 8.275 18.833 1.00 90.69 141 ASP A CA 1
ATOM 1074 C C . ASP A 1 141 ? -9.852 8.903 19.414 1.00 90.69 141 ASP A C 1
ATOM 1076 O O . ASP A 1 141 ? -8.822 8.245 19.605 1.00 90.69 141 ASP A O 1
ATOM 1080 N N . ALA A 1 142 ? -9.948 10.189 19.757 1.00 87.25 142 ALA A N 1
ATOM 1081 C CA . ALA A 1 142 ? -8.868 10.942 20.383 1.00 87.25 142 ALA A CA 1
ATOM 1082 C C . ALA A 1 142 ? -8.497 10.422 21.782 1.00 87.25 142 ALA A C 1
ATOM 1084 O O . ALA A 1 142 ? -7.405 10.719 22.262 1.00 87.25 142 ALA A O 1
ATOM 1085 N N . THR A 1 143 ? -9.350 9.652 22.463 1.00 87.31 143 THR A N 1
ATOM 1086 C CA . THR A 1 143 ? -9.053 9.110 23.801 1.00 87.31 143 THR A CA 1
ATOM 1087 C C . THR A 1 143 ? -8.047 7.954 23.764 1.00 87.31 143 THR A C 1
ATOM 1089 O O . THR A 1 143 ? -7.340 7.732 24.748 1.00 87.31 143 THR A O 1
ATOM 1092 N N . LEU A 1 144 ? -7.874 7.304 22.606 1.00 81.06 144 LEU A N 1
ATOM 1093 C CA . LEU A 1 144 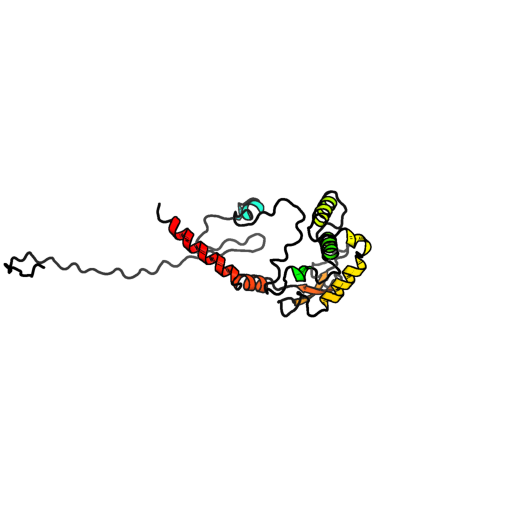? -6.923 6.205 22.382 1.00 81.06 144 LEU A CA 1
ATOM 1094 C C . LEU A 1 144 ? -5.474 6.665 22.120 1.00 81.06 144 LEU A C 1
ATOM 1096 O O . LEU A 1 144 ? -4.597 5.831 21.884 1.00 81.06 144 LEU A O 1
ATOM 1100 N N . HIS A 1 145 ? -5.181 7.967 22.211 1.00 66.88 145 HIS A N 1
ATOM 1101 C CA . HIS A 1 145 ? -3.877 8.576 21.894 1.00 66.88 145 HIS A CA 1
ATOM 1102 C C . HIS A 1 145 ? -2.669 7.981 22.642 1.00 66.88 145 HIS A C 1
ATOM 1104 O O . HIS A 1 145 ? -1.549 8.051 22.143 1.00 66.88 145 HIS A O 1
ATOM 1110 N N . THR A 1 146 ? -2.863 7.387 23.823 1.00 66.50 146 THR A N 1
ATOM 1111 C CA . THR A 1 146 ? -1.784 6.737 24.595 1.00 66.50 146 THR A CA 1
ATOM 1112 C C . THR A 1 146 ? -1.480 5.303 24.156 1.00 66.50 146 THR A C 1
ATOM 1114 O O . THR A 1 146 ? -0.455 4.756 24.557 1.00 66.50 146 THR A O 1
ATOM 1117 N N . SER A 1 147 ? -2.343 4.693 23.341 1.00 74.38 147 SER A N 1
ATOM 1118 C CA . SER A 1 147 ? -2.227 3.287 22.929 1.00 74.38 147 SER A CA 1
ATOM 1119 C C . SER A 1 147 ? -1.554 3.088 21.568 1.00 74.38 147 SER A C 1
ATOM 1121 O O . SER A 1 147 ? -1.071 1.993 21.281 1.00 74.38 147 SER A O 1
ATOM 1123 N N . PHE A 1 148 ? -1.472 4.136 20.742 1.00 88.88 148 PHE A N 1
ATOM 1124 C CA . PHE A 1 148 ? -0.890 4.025 19.410 1.00 88.88 148 PHE A CA 1
ATOM 1125 C C . PHE A 1 148 ? 0.637 3.900 19.462 1.00 88.88 148 PHE A C 1
ATOM 1127 O O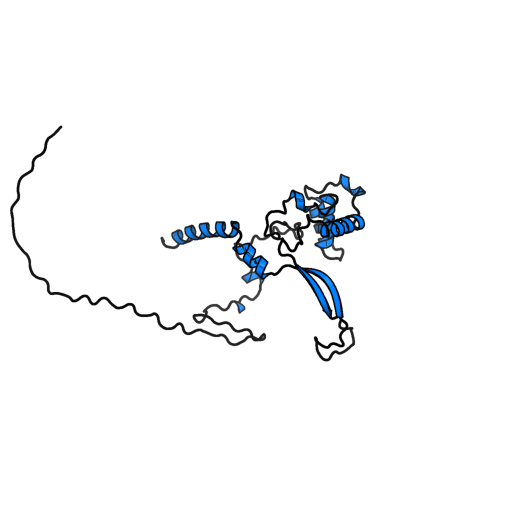 . PHE A 1 148 ? 1.343 4.742 20.020 1.00 88.88 148 PHE A O 1
ATOM 1134 N N . SER A 1 149 ? 1.161 2.871 18.801 1.00 92.06 149 SER A N 1
ATOM 1135 C CA . SER A 1 149 ? 2.590 2.705 18.559 1.00 92.06 149 SER A CA 1
ATOM 1136 C C . SER A 1 149 ? 2.805 2.159 17.156 1.00 92.06 149 SER A C 1
ATOM 1138 O O . SER A 1 149 ? 2.427 1.031 16.857 1.00 92.06 149 SER A O 1
ATOM 1140 N N . HIS A 1 150 ? 3.472 2.934 16.303 1.00 92.69 150 HIS A N 1
ATOM 1141 C CA . HIS A 1 150 ? 3.750 2.538 14.921 1.00 92.69 150 HIS A CA 1
ATOM 1142 C C . HIS A 1 150 ? 4.449 1.167 14.820 1.00 92.69 150 HIS A C 1
ATOM 1144 O O . HIS A 1 150 ? 4.086 0.333 13.994 1.00 92.69 150 HIS A O 1
ATOM 1150 N N . ASP A 1 151 ? 5.431 0.889 15.685 1.00 94.44 151 ASP A N 1
ATOM 1151 C CA . ASP A 1 151 ? 6.126 -0.406 15.693 1.00 94.44 151 ASP A CA 1
ATOM 1152 C C . ASP A 1 151 ? 5.231 -1.566 16.139 1.00 94.44 151 ASP A C 1
ATOM 1154 O O . ASP A 1 151 ? 5.433 -2.701 15.702 1.00 94.44 151 ASP A O 1
ATOM 1158 N N . HIS A 1 152 ? 4.271 -1.299 17.025 1.00 94.00 152 HIS A N 1
ATOM 1159 C CA . HIS A 1 152 ? 3.283 -2.285 17.446 1.00 94.00 152 HIS A CA 1
ATOM 1160 C C . HIS A 1 152 ? 2.320 -2.604 16.302 1.00 94.00 152 HIS A C 1
ATOM 1162 O O . HIS A 1 152 ? 2.177 -3.771 15.942 1.00 94.00 152 HIS A O 1
ATOM 1168 N N . GLU A 1 153 ? 1.749 -1.579 15.670 1.00 94.50 153 GLU A N 1
ATOM 1169 C CA . GLU A 1 153 ? 0.819 -1.756 14.554 1.00 94.50 153 GLU A CA 1
ATOM 1170 C C . GLU A 1 153 ? 1.496 -2.430 13.357 1.00 94.50 153 GLU A C 1
ATOM 1172 O O . GLU A 1 153 ? 0.940 -3.363 12.786 1.00 94.50 153 GLU A O 1
ATOM 1177 N N . ARG A 1 154 ? 2.752 -2.082 13.039 1.00 93.88 154 ARG A N 1
ATOM 1178 C CA . ARG A 1 154 ? 3.519 -2.784 11.994 1.00 93.88 154 ARG A CA 1
ATOM 1179 C C . ARG A 1 154 ? 3.632 -4.289 12.268 1.00 93.88 154 ARG A C 1
ATOM 1181 O O . ARG A 1 154 ? 3.533 -5.092 11.345 1.00 93.88 154 ARG A O 1
ATOM 1188 N N . LYS A 1 155 ? 3.846 -4.687 13.527 1.00 94.38 155 LYS A N 1
ATOM 1189 C CA . LYS A 1 155 ? 3.900 -6.109 13.913 1.00 94.38 155 LYS A CA 1
ATOM 1190 C C . LYS A 1 155 ? 2.532 -6.782 13.823 1.00 94.38 155 LYS A C 1
ATOM 1192 O O . LYS A 1 155 ? 2.482 -7.968 13.505 1.00 94.38 155 LYS A O 1
ATOM 1197 N N . LEU A 1 156 ? 1.450 -6.058 14.112 1.00 93.12 156 LEU A N 1
ATOM 1198 C CA . LEU A 1 156 ? 0.092 -6.574 13.943 1.00 93.12 156 LEU A CA 1
ATOM 1199 C C . LEU A 1 156 ? -0.232 -6.820 12.471 1.00 93.12 156 LEU A C 1
ATOM 1201 O O . LEU A 1 156 ? -0.719 -7.903 12.165 1.00 93.12 156 LEU A O 1
ATOM 1205 N N . ILE A 1 157 ? 0.138 -5.905 11.569 1.00 91.12 157 ILE A N 1
ATOM 1206 C CA . ILE A 1 157 ? -0.007 -6.106 10.119 1.00 91.12 157 ILE A CA 1
ATOM 1207 C C . ILE A 1 157 ? 0.766 -7.350 9.673 1.00 91.12 157 ILE A C 1
ATOM 1209 O O . ILE A 1 157 ? 0.195 -8.218 9.023 1.00 91.12 157 ILE A O 1
ATOM 1213 N N . GLU A 1 158 ? 2.037 -7.487 10.066 1.00 91.12 158 GLU A N 1
ATOM 1214 C CA . GLU A 1 158 ? 2.843 -8.665 9.712 1.00 91.12 158 GLU A CA 1
ATOM 1215 C C . GLU A 1 158 ? 2.189 -9.963 10.204 1.00 91.12 158 GLU A C 1
ATOM 1217 O O . GLU A 1 158 ? 2.087 -10.939 9.468 1.00 91.12 158 GLU A O 1
ATOM 1222 N N . LYS A 1 159 ? 1.682 -9.969 11.442 1.00 91.50 159 LYS A N 1
ATOM 1223 C CA . LYS A 1 159 ? 0.951 -11.115 11.989 1.00 91.50 159 LYS A CA 1
ATOM 1224 C C . LYS A 1 159 ? -0.344 -11.385 11.218 1.00 91.50 159 LYS A C 1
ATOM 1226 O O . LYS A 1 159 ? -0.662 -12.546 10.978 1.00 91.50 159 LYS A O 1
ATOM 1231 N N . TYR A 1 160 ? -1.079 -10.338 10.852 1.00 89.19 160 TYR A N 1
ATOM 1232 C CA . TYR A 1 160 ? -2.321 -10.430 10.091 1.00 89.19 160 TYR A CA 1
ATOM 1233 C C . TYR A 1 160 ? -2.081 -11.020 8.701 1.00 89.19 160 TYR A C 1
ATOM 1235 O O . TYR A 1 160 ? -2.848 -11.872 8.275 1.00 89.19 160 TYR A O 1
ATOM 1243 N N . LEU A 1 161 ? -0.979 -10.672 8.029 1.00 85.94 161 LEU A N 1
ATOM 1244 C CA . LEU A 1 161 ? -0.609 -11.257 6.733 1.00 85.94 161 LEU A CA 1
ATOM 1245 C C . LEU A 1 161 ? -0.360 -12.773 6.798 1.00 85.94 161 LEU A C 1
ATOM 1247 O O . LEU A 1 161 ? -0.559 -13.466 5.804 1.00 85.94 161 LEU A O 1
ATOM 1251 N N . GLN A 1 162 ? 0.024 -13.303 7.963 1.00 86.38 162 GLN A N 1
ATOM 1252 C CA . GLN A 1 162 ? 0.166 -14.747 8.186 1.00 86.38 162 GLN A CA 1
ATOM 1253 C C . GLN A 1 162 ? -1.157 -15.426 8.588 1.00 86.38 162 GLN A C 1
ATOM 1255 O O . GLN A 1 162 ? -1.219 -16.655 8.657 1.00 86.38 162 GLN A O 1
ATOM 1260 N N . ASP A 1 163 ? -2.208 -14.658 8.893 1.00 85.00 163 ASP A N 1
ATOM 1261 C CA . ASP A 1 163 ? -3.496 -15.185 9.342 1.00 85.00 163 ASP A CA 1
ATOM 1262 C C . ASP A 1 163 ? -4.371 -15.635 8.167 1.00 85.00 163 ASP A C 1
ATOM 1264 O O . ASP A 1 163 ? -4.367 -15.054 7.084 1.00 85.00 163 ASP A O 1
ATOM 1268 N N . ASN A 1 164 ? -5.215 -16.636 8.398 1.00 77.19 164 ASN A N 1
ATOM 1269 C CA . ASN A 1 164 ? -6.187 -17.092 7.425 1.00 77.19 164 ASN A CA 1
ATOM 1270 C C . ASN A 1 164 ? -7.353 -16.113 7.194 1.00 77.19 164 ASN A C 1
ATOM 1272 O O . ASN A 1 164 ? -8.153 -16.343 6.291 1.00 77.19 164 ASN A O 1
ATOM 1276 N N . SER A 1 165 ? -7.466 -15.034 7.961 1.00 78.88 165 SER A N 1
ATOM 1277 C CA . SER A 1 165 ? -8.465 -13.993 7.706 1.00 78.88 165 SER A CA 1
ATOM 1278 C C . SER A 1 165 ? -7.995 -12.924 6.711 1.00 78.88 165 SER A C 1
ATOM 1280 O O . SER A 1 165 ? -8.777 -12.036 6.373 1.00 78.88 165 SER A O 1
ATOM 1282 N N . ASN A 1 166 ? -6.733 -12.958 6.271 1.00 81.50 166 ASN A N 1
ATOM 1283 C CA . ASN A 1 166 ? -6.196 -11.895 5.429 1.00 81.50 166 ASN A CA 1
ATOM 1284 C C . ASN A 1 166 ? -6.748 -11.951 3.989 1.00 81.50 166 ASN A C 1
ATOM 1286 O O . ASN A 1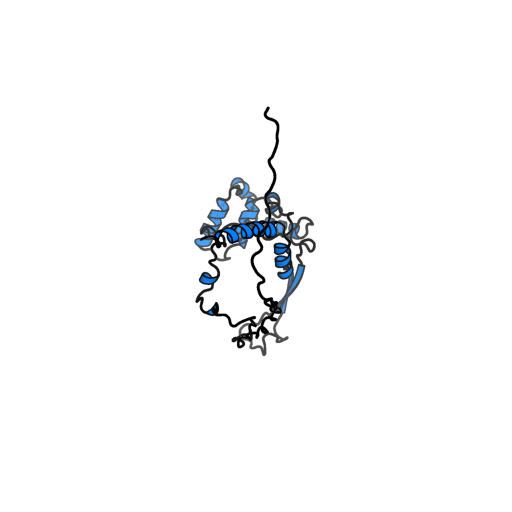 166 ? -6.974 -13.046 3.474 1.00 81.50 166 ASN A O 1
ATOM 1290 N N . PRO A 1 167 ? -6.923 -10.798 3.317 1.00 78.62 167 PRO A N 1
ATOM 1291 C CA . PRO A 1 167 ? -7.464 -10.750 1.960 1.00 78.62 167 PRO A CA 1
ATOM 1292 C C . PRO A 1 167 ? -6.429 -11.060 0.864 1.00 78.62 167 PRO A C 1
ATOM 1294 O O . PRO A 1 167 ? -6.805 -11.344 -0.268 1.00 78.62 167 PRO A O 1
ATOM 1297 N N . PHE A 1 168 ? -5.129 -11.042 1.172 1.00 80.56 168 PHE A N 1
ATOM 1298 C CA . PHE A 1 168 ? -4.023 -11.217 0.220 1.00 80.56 168 PHE A CA 1
ATOM 1299 C C . PHE A 1 168 ? -3.673 -12.692 -0.023 1.00 80.56 168 PHE A C 1
ATOM 1301 O O . PHE A 1 168 ? -2.505 -13.095 -0.005 1.00 80.56 168 PHE A O 1
ATOM 1308 N N . LYS A 1 169 ? -4.699 -13.513 -0.249 1.00 81.19 169 LYS A N 1
ATOM 1309 C CA . LYS A 1 169 ? -4.580 -14.965 -0.411 1.00 81.19 169 LYS A CA 1
ATOM 1310 C C . LYS A 1 169 ? -4.743 -15.423 -1.849 1.00 81.19 169 LYS A C 1
ATOM 1312 O O . LYS A 1 169 ? -5.479 -14.815 -2.621 1.00 81.19 169 LYS A O 1
ATOM 1317 N N . ALA A 1 170 ? -4.159 -16.584 -2.140 1.00 82.62 170 ALA A N 1
ATOM 1318 C CA . ALA A 1 170 ? -4.352 -17.296 -3.402 1.00 82.62 170 ALA A CA 1
ATOM 1319 C C . ALA A 1 170 ? -5.830 -17.556 -3.720 1.00 82.62 170 ALA A C 1
ATOM 1321 O O . ALA A 1 170 ? -6.238 -17.392 -4.866 1.00 82.62 170 ALA A O 1
ATOM 1322 N N . ASP A 1 171 ? -6.637 -17.867 -2.702 1.00 81.12 171 ASP A N 1
ATOM 1323 C CA . ASP A 1 171 ? -8.083 -18.084 -2.849 1.00 81.12 171 ASP A CA 1
ATOM 1324 C C . ASP A 1 171 ? -8.824 -16.825 -3.338 1.00 81.12 171 ASP A C 1
ATOM 1326 O O . ASP A 1 171 ? -9.866 -16.928 -3.978 1.00 81.12 171 ASP A O 1
ATOM 1330 N N . HIS A 1 172 ? -8.261 -15.640 -3.087 1.00 77.94 172 HIS A N 1
ATOM 1331 C CA . HIS A 1 172 ? -8.761 -14.347 -3.559 1.00 77.94 172 HIS A CA 1
ATOM 1332 C C . HIS A 1 172 ? -7.979 -13.826 -4.780 1.00 77.94 172 HIS A C 1
ATOM 1334 O O . HIS A 1 172 ? -7.960 -12.626 -5.032 1.00 77.94 172 HIS A O 1
ATOM 1340 N N . GLY A 1 173 ? -7.286 -14.706 -5.513 1.00 83.50 173 GLY A N 1
ATOM 1341 C CA . GLY A 1 173 ? -6.555 -14.360 -6.737 1.00 83.50 173 GLY A CA 1
ATOM 1342 C C . GLY A 1 173 ? -5.188 -13.698 -6.525 1.00 83.50 173 GLY A C 1
ATOM 1343 O O . GLY A 1 173 ? -4.477 -13.435 -7.499 1.00 83.50 173 GLY A O 1
ATOM 1344 N N . TRP A 1 174 ? -4.767 -13.476 -5.275 1.00 88.19 174 TRP A N 1
ATOM 1345 C CA . TRP A 1 174 ? -3.445 -12.931 -4.973 1.00 88.19 174 TRP A CA 1
ATOM 1346 C C . TRP A 1 174 ? -2.347 -13.974 -5.138 1.00 88.19 174 TRP A C 1
ATOM 1348 O O . TRP A 1 174 ? -2.434 -15.104 -4.668 1.00 88.19 174 TRP A O 1
ATOM 1358 N N . GLN A 1 175 ? -1.252 -13.565 -5.754 1.00 90.19 175 GLN A N 1
ATOM 1359 C CA . GLN A 1 175 ? -0.082 -14.388 -6.000 1.00 90.19 175 GLN A CA 1
ATOM 1360 C C . GLN A 1 175 ? 1.130 -13.777 -5.306 1.00 90.19 175 GLN A C 1
ATOM 1362 O O . GLN A 1 175 ? 1.251 -12.558 -5.180 1.00 90.19 175 GLN A O 1
ATOM 1367 N N . THR A 1 176 ? 2.064 -14.626 -4.891 1.00 91.31 176 THR A N 1
ATOM 1368 C CA . THR A 1 176 ? 3.334 -14.195 -4.305 1.00 91.31 176 THR A CA 1
ATOM 1369 C C . THR A 1 176 ? 4.470 -14.587 -5.236 1.00 91.31 176 THR A C 1
ATOM 1371 O O . THR A 1 176 ? 4.630 -15.759 -5.573 1.00 91.31 176 THR A O 1
ATOM 1374 N N . SER A 1 177 ? 5.271 -13.611 -5.656 1.00 92.56 177 SER A N 1
ATOM 1375 C CA . SER A 1 177 ? 6.442 -13.833 -6.508 1.00 92.56 177 SER A CA 1
ATOM 1376 C C . SER A 1 177 ? 7.679 -13.112 -5.969 1.00 92.56 177 SER A C 1
ATOM 1378 O O . SER A 1 177 ? 7.631 -12.388 -4.971 1.00 92.56 177 SER A O 1
ATOM 1380 N N . SER A 1 178 ? 8.819 -13.362 -6.611 1.00 95.56 178 SER A N 1
ATOM 1381 C CA . SER A 1 178 ? 10.075 -12.672 -6.329 1.00 95.56 178 SER A CA 1
ATOM 1382 C C . SER A 1 178 ? 10.437 -11.801 -7.522 1.00 95.56 178 SER A C 1
ATOM 1384 O O . SER A 1 178 ? 10.513 -12.305 -8.644 1.00 95.56 178 SER A O 1
ATOM 1386 N N . VAL A 1 179 ? 10.689 -10.515 -7.285 1.00 94.00 179 VAL A N 1
ATOM 1387 C CA . VAL A 1 179 ? 11.008 -9.549 -8.342 1.00 94.00 179 VAL A CA 1
ATOM 1388 C C . VAL A 1 179 ? 12.498 -9.202 -8.287 1.00 94.00 179 VAL A C 1
ATOM 1390 O O . VAL A 1 179 ? 12.966 -8.673 -7.273 1.00 94.00 179 VAL A O 1
ATOM 1393 N N . PRO A 1 180 ? 13.271 -9.494 -9.348 1.00 93.50 180 PRO A N 1
ATOM 1394 C CA . PRO A 1 180 ? 14.646 -9.036 -9.455 1.00 93.50 180 PRO A CA 1
ATOM 1395 C C . PRO A 1 180 ? 14.679 -7.553 -9.843 1.00 93.50 180 PRO A C 1
ATOM 1397 O O . PRO A 1 180 ? 14.142 -7.155 -10.874 1.00 93.50 180 PRO A O 1
ATOM 1400 N N . ILE A 1 181 ? 15.349 -6.735 -9.036 1.00 92.75 181 ILE A N 1
ATOM 1401 C CA . ILE A 1 181 ? 15.583 -5.316 -9.304 1.00 92.75 181 ILE A CA 1
ATOM 1402 C C . ILE A 1 181 ? 17.058 -5.128 -9.641 1.00 92.75 181 ILE A C 1
ATOM 1404 O O . ILE A 1 181 ? 17.940 -5.418 -8.831 1.00 92.75 181 ILE A O 1
ATOM 1408 N N . LEU A 1 182 ? 17.337 -4.626 -10.840 1.00 93.50 182 LEU A N 1
ATOM 1409 C CA . LEU A 1 182 ? 18.692 -4.273 -11.246 1.00 93.50 182 LEU A CA 1
ATOM 1410 C C . LEU A 1 182 ? 19.136 -3.003 -10.515 1.00 93.50 182 LEU A C 1
ATOM 1412 O O . LEU A 1 182 ? 18.430 -1.997 -10.508 1.00 93.50 182 LEU A O 1
ATOM 1416 N N . LEU A 1 183 ? 20.327 -3.042 -9.920 1.00 92.44 183 LEU A N 1
ATOM 1417 C CA . LEU A 1 183 ? 20.929 -1.933 -9.181 1.00 92.44 183 LEU A CA 1
ATOM 1418 C C . LEU A 1 183 ? 22.167 -1.408 -9.926 1.00 92.44 183 LEU A C 1
ATOM 1420 O O . LEU A 1 183 ? 23.308 -1.675 -9.520 1.00 92.44 183 LEU A O 1
ATOM 1424 N N . PRO A 1 184 ? 21.986 -0.666 -11.037 1.00 90.75 184 PRO A N 1
ATOM 1425 C CA . PRO A 1 184 ? 23.099 -0.068 -11.754 1.00 90.75 184 PRO A CA 1
ATOM 1426 C C . PRO A 1 184 ? 23.805 0.951 -10.855 1.00 90.75 184 PRO A C 1
ATOM 1428 O O . PRO A 1 184 ? 23.221 1.913 -10.363 1.00 90.75 184 PRO A O 1
ATOM 1431 N N . LYS A 1 185 ? 25.102 0.737 -10.634 1.00 86.00 185 LYS A N 1
ATOM 1432 C CA . LYS A 1 185 ? 25.919 1.640 -9.823 1.00 86.00 185 LYS A CA 1
ATOM 1433 C C . LYS A 1 185 ? 26.208 2.931 -10.588 1.00 86.00 185 LYS A C 1
ATOM 1435 O O . LYS A 1 185 ? 26.646 2.884 -11.739 1.00 86.00 185 LYS A O 1
ATOM 1440 N N . GLU A 1 186 ? 26.053 4.068 -9.916 1.00 81.81 186 GLU A N 1
ATOM 1441 C CA . GLU A 1 186 ? 26.430 5.374 -10.457 1.00 81.81 186 GLU A CA 1
ATOM 1442 C C . GLU A 1 186 ? 27.906 5.383 -10.909 1.00 81.81 186 GLU A C 1
ATOM 1444 O O . GLU A 1 186 ? 28.769 4.741 -10.300 1.00 81.81 186 GLU A O 1
ATOM 1449 N N . LYS A 1 187 ? 28.204 6.126 -11.983 1.00 85.81 187 LYS A N 1
ATOM 1450 C CA . LYS A 1 187 ? 29.553 6.297 -12.564 1.00 85.81 187 LYS A CA 1
ATOM 1451 C C . LYS A 1 187 ? 30.182 5.025 -13.148 1.00 85.81 187 LYS A C 1
ATOM 1453 O O . LYS A 1 187 ? 31.363 5.036 -13.498 1.00 85.81 187 LYS A O 1
ATOM 1458 N N . ARG A 1 188 ? 29.414 3.946 -13.319 1.00 87.38 188 ARG A N 1
ATOM 1459 C CA . ARG A 1 188 ? 29.821 2.765 -14.091 1.00 87.38 188 ARG A CA 1
ATOM 1460 C C . ARG A 1 188 ? 29.013 2.694 -15.385 1.00 87.38 188 ARG A C 1
ATOM 1462 O O . ARG A 1 188 ? 27.799 2.849 -15.369 1.00 87.38 188 ARG A O 1
ATOM 1469 N N . LYS A 1 189 ? 29.700 2.458 -16.504 1.00 87.62 189 LYS A N 1
ATOM 1470 C CA . LYS A 1 189 ? 29.062 2.205 -17.800 1.00 87.62 189 LYS A CA 1
ATOM 1471 C C . LYS A 1 189 ? 28.788 0.711 -17.944 1.00 87.62 189 LYS A C 1
ATOM 1473 O O . LYS A 1 189 ? 29.673 -0.096 -17.663 1.00 87.62 189 LYS A O 1
ATOM 1478 N N . TRP A 1 190 ? 27.592 0.379 -18.402 1.00 88.75 190 TRP A N 1
ATOM 1479 C CA . TRP A 1 190 ? 27.154 -0.982 -18.705 1.00 88.75 190 TRP A CA 1
ATOM 1480 C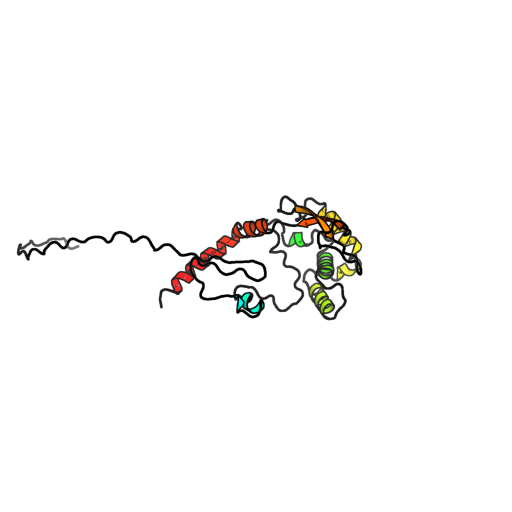 C . TRP A 1 190 ? 26.955 -1.116 -20.210 1.00 88.75 190 TRP A C 1
ATOM 1482 O O . TRP A 1 190 ? 26.710 -0.112 -20.883 1.00 88.75 190 TRP A O 1
ATOM 1492 N N . LYS A 1 191 ? 27.109 -2.325 -20.756 1.00 87.00 191 LYS A N 1
ATOM 1493 C CA . LYS A 1 191 ? 26.974 -2.530 -22.208 1.00 87.00 191 LYS A CA 1
ATOM 1494 C C . LYS A 1 191 ? 25.514 -2.495 -22.664 1.00 87.00 191 LYS A C 1
ATOM 1496 O O . LYS A 1 191 ? 25.242 -2.069 -23.780 1.00 87.00 191 LYS A O 1
ATOM 1501 N N . SER A 1 192 ? 24.602 -2.931 -21.800 1.00 89.19 192 SER A N 1
ATOM 1502 C CA . SER A 1 192 ? 23.155 -2.961 -22.012 1.00 89.19 192 SER A CA 1
ATOM 1503 C C . SER A 1 192 ? 22.427 -2.996 -20.671 1.00 89.19 192 SER A C 1
ATOM 1505 O O . SER A 1 192 ? 23.028 -3.333 -19.653 1.00 89.19 192 SER A O 1
ATOM 1507 N N . GLU A 1 193 ? 21.124 -2.725 -20.672 1.00 83.06 193 GLU A N 1
ATOM 1508 C CA . GLU A 1 193 ? 20.280 -2.838 -19.473 1.00 83.06 193 GLU A CA 1
ATOM 1509 C C . GLU A 1 193 ? 20.193 -4.278 -18.945 1.00 83.06 193 GLU A C 1
ATOM 1511 O O . GLU A 1 193 ? 20.104 -4.488 -17.745 1.00 83.06 193 GLU A O 1
ATOM 1516 N N . LEU A 1 194 ? 20.309 -5.273 -19.830 1.00 83.88 194 LEU A N 1
ATOM 1517 C CA . LEU A 1 194 ? 20.307 -6.704 -19.497 1.00 83.88 194 LEU A CA 1
ATOM 1518 C C . LEU A 1 194 ? 21.716 -7.276 -19.247 1.00 83.88 194 LEU A C 1
ATOM 1520 O O . LEU A 1 194 ? 21.925 -8.485 -19.337 1.00 83.88 194 LEU A O 1
ATOM 1524 N N . ASP A 1 195 ? 22.713 -6.422 -19.000 1.00 85.69 195 ASP A N 1
ATOM 1525 C CA . ASP A 1 195 ? 24.075 -6.888 -18.723 1.00 85.69 195 ASP A CA 1
ATOM 1526 C C . ASP A 1 195 ? 24.107 -7.672 -17.398 1.00 85.69 195 ASP A C 1
ATOM 1528 O O . ASP A 1 195 ? 23.835 -7.130 -16.326 1.00 85.69 195 ASP A O 1
ATOM 1532 N N . THR A 1 196 ? 24.485 -8.953 -17.458 1.00 85.81 196 THR A N 1
ATOM 1533 C CA . THR A 1 196 ? 24.551 -9.856 -16.295 1.00 85.81 196 THR A CA 1
ATOM 1534 C C . THR A 1 196 ? 25.551 -9.403 -15.229 1.00 85.81 196 THR A C 1
ATOM 1536 O O . THR A 1 196 ? 25.536 -9.916 -14.113 1.00 85.81 196 THR A O 1
ATOM 1539 N N . ALA A 1 197 ? 26.450 -8.467 -15.555 1.00 87.38 197 ALA A N 1
ATOM 1540 C CA . ALA A 1 197 ? 27.373 -7.878 -14.590 1.00 87.38 197 ALA A CA 1
ATOM 1541 C C . ALA A 1 197 ? 26.711 -6.830 -13.669 1.00 87.38 197 ALA A C 1
ATOM 1543 O O . ALA A 1 197 ? 27.346 -6.393 -12.698 1.00 87.38 197 ALA A O 1
ATOM 1544 N N . ILE A 1 198 ? 25.476 -6.400 -13.962 1.00 91.50 198 ILE A N 1
ATOM 1545 C CA . ILE A 1 198 ? 24.715 -5.469 -13.122 1.00 91.50 198 ILE A CA 1
ATOM 1546 C C . ILE A 1 198 ? 24.255 -6.203 -11.849 1.00 91.50 198 ILE A C 1
ATOM 1548 O O . ILE A 1 198 ? 23.602 -7.243 -11.940 1.00 91.50 198 ILE A O 1
ATOM 1552 N N . PRO A 1 199 ? 24.569 -5.687 -10.644 1.00 92.44 199 PRO A N 1
ATOM 1553 C CA . PRO A 1 199 ? 24.081 -6.269 -9.401 1.00 92.44 199 PRO A CA 1
ATOM 1554 C C . PRO A 1 199 ? 22.554 -6.329 -9.385 1.00 92.44 199 PRO A C 1
ATOM 1556 O O . PRO A 1 199 ? 21.893 -5.359 -9.744 1.00 92.44 199 PRO A O 1
ATOM 1559 N N . THR A 1 200 ? 22.004 -7.452 -8.937 1.00 93.06 200 THR A N 1
ATOM 1560 C CA . THR A 1 200 ? 20.557 -7.657 -8.831 1.00 93.06 200 THR A CA 1
ATOM 1561 C C . THR A 1 200 ? 20.172 -7.820 -7.366 1.00 93.06 200 THR A C 1
ATOM 1563 O O . THR A 1 200 ? 20.793 -8.597 -6.641 1.00 93.06 200 THR A O 1
ATOM 1566 N N . LEU A 1 201 ? 19.151 -7.087 -6.931 1.00 93.88 201 LEU A N 1
ATOM 1567 C CA . LEU A 1 201 ? 18.487 -7.258 -5.646 1.00 93.88 201 LEU A CA 1
ATOM 1568 C C . LEU A 1 201 ? 17.188 -8.026 -5.870 1.00 93.88 201 LEU A C 1
ATOM 1570 O O . LEU A 1 201 ? 16.278 -7.522 -6.519 1.00 93.88 201 LEU A O 1
ATOM 1574 N N . THR A 1 202 ? 17.088 -9.231 -5.322 1.00 95.88 202 THR A N 1
ATOM 1575 C CA . THR A 1 202 ? 15.838 -9.995 -5.363 1.00 95.88 202 THR A CA 1
ATOM 1576 C C . THR A 1 202 ? 14.955 -9.589 -4.194 1.00 95.88 202 THR A C 1
ATOM 1578 O O . THR A 1 202 ? 15.298 -9.847 -3.039 1.00 95.88 202 THR A O 1
ATOM 1581 N N . VAL A 1 203 ? 13.809 -8.982 -4.493 1.00 95.00 203 VAL A N 1
ATOM 1582 C CA . VAL A 1 203 ? 12.757 -8.724 -3.507 1.00 95.00 203 VAL A CA 1
ATOM 1583 C C . VAL A 1 203 ? 11.849 -9.946 -3.472 1.00 95.00 203 VAL A C 1
ATOM 1585 O O . VAL A 1 203 ? 11.193 -10.262 -4.461 1.00 95.00 203 VAL A O 1
ATOM 1588 N N . VAL A 1 204 ? 11.863 -10.666 -2.354 1.00 94.19 204 VAL A N 1
ATOM 1589 C CA . VAL A 1 204 ? 11.054 -11.875 -2.140 1.00 94.19 204 VAL A CA 1
ATOM 1590 C C . VAL A 1 204 ? 9.739 -11.489 -1.467 1.00 94.19 204 VAL A C 1
ATOM 1592 O O . VAL A 1 204 ? 9.722 -10.568 -0.654 1.00 94.19 204 VAL A O 1
ATOM 1595 N N . GLY A 1 205 ? 8.658 -12.213 -1.764 1.00 89.12 205 GLY A N 1
ATOM 1596 C CA . GLY A 1 205 ? 7.382 -12.044 -1.062 1.00 89.12 205 GLY A CA 1
ATOM 1597 C C . GLY A 1 205 ? 6.503 -10.928 -1.627 1.00 89.12 205 GLY A C 1
ATOM 1598 O O . GLY A 1 205 ? 5.714 -10.340 -0.894 1.00 89.12 205 GLY A O 1
ATOM 1599 N N . VAL A 1 206 ? 6.637 -10.606 -2.915 1.00 90.12 206 VAL A N 1
ATOM 1600 C CA . VAL A 1 206 ? 5.829 -9.563 -3.556 1.00 90.12 206 VAL A CA 1
ATOM 1601 C C . VAL A 1 206 ? 4.434 -10.113 -3.846 1.00 90.12 206 VAL A C 1
ATOM 1603 O O . VAL A 1 206 ? 4.263 -10.979 -4.708 1.00 90.12 206 VAL A O 1
ATOM 1606 N N . HIS A 1 207 ? 3.439 -9.600 -3.123 1.00 88.50 207 HIS A N 1
ATOM 1607 C CA . HIS A 1 207 ? 2.031 -9.866 -3.395 1.00 88.50 207 HIS A CA 1
ATOM 1608 C C . HIS A 1 207 ? 1.577 -9.059 -4.611 1.00 88.50 207 HIS A C 1
ATOM 1610 O O . HIS A 1 207 ? 1.776 -7.847 -4.678 1.00 88.50 207 HIS A O 1
ATOM 1616 N N . HIS A 1 208 ? 0.976 -9.735 -5.579 1.00 89.25 208 HIS A N 1
ATOM 1617 C CA . HIS A 1 208 ? 0.448 -9.133 -6.796 1.00 89.25 208 HIS A CA 1
ATOM 1618 C C . HIS A 1 208 ? -0.805 -9.882 -7.237 1.00 89.25 208 HIS A C 1
ATOM 1620 O O . HIS A 1 208 ? -1.038 -11.016 -6.825 1.00 89.25 208 HIS A O 1
ATOM 1626 N N . HIS A 1 209 ? -1.607 -9.245 -8.076 1.00 87.06 209 HIS A N 1
ATOM 1627 C CA . HIS A 1 209 ? -2.780 -9.854 -8.681 1.00 87.06 209 HIS A CA 1
ATOM 1628 C C . HIS A 1 209 ? -2.653 -9.740 -10.199 1.00 87.06 209 HIS A C 1
ATOM 1630 O O . HIS A 1 209 ? -2.153 -8.734 -10.708 1.00 87.06 209 HIS A O 1
ATOM 1636 N N . ASP A 1 210 ? -3.084 -10.768 -10.927 1.00 87.56 210 ASP A N 1
ATOM 1637 C CA . ASP A 1 210 ? -3.126 -10.702 -12.386 1.00 87.56 210 ASP A CA 1
ATOM 1638 C C . ASP A 1 210 ? -4.208 -9.702 -12.807 1.00 87.56 210 ASP A C 1
ATOM 1640 O O . ASP A 1 210 ? -5.382 -9.868 -12.466 1.00 87.56 210 ASP A O 1
ATOM 1644 N N . ILE A 1 211 ? -3.805 -8.657 -13.530 1.00 87.94 211 ILE A N 1
ATOM 1645 C CA . ILE A 1 211 ? -4.703 -7.602 -13.997 1.00 87.94 211 ILE A CA 1
ATOM 1646 C C . ILE A 1 211 ? -5.798 -8.150 -14.915 1.00 87.94 211 ILE A C 1
ATOM 1648 O O . ILE A 1 211 ? -6.921 -7.655 -14.877 1.00 87.94 211 ILE A O 1
ATOM 1652 N N . ILE A 1 212 ? -5.509 -9.197 -15.693 1.00 88.38 212 ILE A N 1
ATOM 1653 C CA . ILE A 1 212 ? -6.496 -9.829 -16.573 1.00 88.38 212 ILE A CA 1
ATOM 1654 C C . ILE A 1 212 ? -7.588 -10.479 -15.724 1.00 88.38 212 ILE A C 1
ATOM 1656 O O . ILE A 1 212 ? -8.768 -10.277 -15.996 1.00 88.38 212 ILE A O 1
ATOM 1660 N N . ASN A 1 213 ? -7.209 -11.174 -14.650 1.00 84.44 213 ASN A N 1
ATOM 1661 C CA . ASN A 1 213 ? -8.171 -11.777 -13.728 1.00 84.44 213 ASN A CA 1
ATOM 1662 C C . ASN A 1 213 ? -9.014 -10.716 -13.010 1.00 84.44 213 ASN A C 1
ATOM 1664 O O . ASN A 1 213 ? -10.205 -10.937 -12.826 1.00 84.44 213 ASN A O 1
ATOM 1668 N N . ILE A 1 214 ? -8.436 -9.557 -12.657 1.00 85.50 214 ILE A N 1
ATOM 1669 C CA . ILE A 1 214 ? -9.217 -8.435 -12.104 1.00 85.50 214 ILE A CA 1
ATOM 1670 C C . ILE A 1 214 ? -10.271 -7.999 -13.119 1.00 85.50 214 ILE A C 1
ATOM 1672 O O . ILE A 1 214 ? -11.452 -7.954 -12.789 1.00 85.50 214 ILE A O 1
ATOM 1676 N N . ILE A 1 215 ? -9.857 -7.717 -14.357 1.00 85.75 215 ILE A N 1
ATOM 1677 C CA . ILE A 1 215 ? -10.761 -7.248 -15.412 1.00 85.75 215 ILE A CA 1
ATOM 1678 C C . ILE A 1 215 ? -11.890 -8.258 -15.630 1.00 85.75 215 ILE A C 1
ATOM 1680 O O . ILE A 1 215 ? -13.054 -7.872 -15.602 1.00 85.75 215 ILE A O 1
ATOM 1684 N N . ILE A 1 216 ? -11.559 -9.544 -15.783 1.00 86.31 216 ILE A N 1
ATOM 1685 C CA . ILE A 1 216 ? -12.552 -10.614 -15.943 1.00 86.31 216 ILE A CA 1
ATOM 1686 C C . ILE A 1 216 ? -13.513 -10.634 -14.750 1.00 86.31 216 ILE A C 1
ATOM 1688 O O . ILE A 1 216 ? -14.720 -10.586 -14.958 1.00 86.31 216 ILE A O 1
ATOM 1692 N N . SER A 1 217 ? -12.998 -10.610 -13.517 1.00 81.06 217 SER A N 1
ATOM 1693 C CA . SER A 1 217 ? -13.836 -10.666 -12.313 1.00 81.06 217 SER A CA 1
ATOM 1694 C C . SER A 1 217 ? -14.819 -9.498 -12.207 1.00 81.06 217 SER A C 1
ATOM 1696 O O . SER A 1 217 ? -15.960 -9.695 -11.807 1.00 81.06 217 SER A O 1
ATOM 1698 N N . VAL A 1 218 ? -14.413 -8.296 -12.632 1.00 82.69 218 VAL A N 1
ATOM 1699 C CA . VAL A 1 218 ? -15.284 -7.113 -12.647 1.00 82.69 218 VAL A CA 1
ATOM 1700 C C . VAL A 1 218 ? -16.408 -7.267 -13.673 1.00 82.69 218 VAL A C 1
ATOM 1702 O O . VAL A 1 218 ? -17.531 -6.852 -13.403 1.00 82.69 218 VAL A O 1
ATOM 1705 N N . PHE A 1 219 ? -16.136 -7.868 -14.836 1.00 81.19 219 PHE A N 1
ATOM 1706 C CA . PHE A 1 219 ? -17.158 -8.123 -15.860 1.00 81.19 219 PHE A CA 1
ATOM 1707 C C . PHE A 1 219 ? -18.066 -9.318 -15.541 1.00 81.19 219 PHE A C 1
ATOM 1709 O O . PHE A 1 219 ? -19.164 -9.400 -16.082 1.00 81.19 219 PHE A O 1
ATOM 1716 N N . GLU A 1 220 ? -17.621 -10.244 -14.694 1.00 80.69 220 GLU A N 1
ATOM 1717 C CA . GLU A 1 220 ? -18.433 -11.365 -14.205 1.00 80.69 220 GLU A CA 1
ATOM 1718 C C . GLU A 1 220 ? -19.280 -10.989 -12.976 1.00 80.69 220 GLU A C 1
ATOM 1720 O O . GLU A 1 220 ? -20.206 -11.722 -12.616 1.00 80.69 220 GLU A O 1
ATOM 1725 N N . ASP A 1 221 ? -18.996 -9.850 -12.332 1.00 77.62 221 ASP A N 1
ATOM 1726 C CA . ASP A 1 221 ? -19.737 -9.382 -11.163 1.00 77.62 221 ASP A CA 1
ATOM 1727 C C . ASP A 1 221 ? -21.206 -9.078 -11.539 1.00 77.62 221 ASP A C 1
ATOM 1729 O O . ASP A 1 221 ? -21.457 -8.309 -12.475 1.00 77.62 221 ASP A O 1
ATOM 1733 N N . PRO A 1 222 ? -22.204 -9.613 -10.806 1.00 74.62 222 PRO A N 1
ATOM 1734 C CA . PRO A 1 222 ? -23.623 -9.322 -11.023 1.00 74.62 222 PRO A CA 1
ATOM 1735 C C . PRO A 1 222 ? -23.975 -7.827 -11.070 1.00 74.62 222 PRO A C 1
ATOM 1737 O O . PRO A 1 222 ? -24.928 -7.442 -11.752 1.00 74.62 222 PRO A O 1
ATOM 1740 N N . ILE A 1 223 ? -23.227 -6.979 -10.363 1.00 69.94 223 ILE A N 1
ATOM 1741 C CA . ILE A 1 223 ? -23.431 -5.525 -10.330 1.00 69.94 223 ILE A CA 1
ATOM 1742 C C . ILE A 1 223 ? -23.098 -4.906 -11.694 1.00 69.94 223 ILE A C 1
ATOM 1744 O O . ILE A 1 223 ? -23.790 -3.988 -12.138 1.00 69.94 223 ILE A O 1
ATOM 1748 N N . SER A 1 224 ? -22.106 -5.447 -12.410 1.00 60.53 224 SER A N 1
ATOM 1749 C CA . SER A 1 224 ? -21.761 -4.988 -13.762 1.00 60.53 224 SER A CA 1
ATOM 1750 C C . SER A 1 224 ? -22.916 -5.201 -14.751 1.00 60.53 224 SER A C 1
ATOM 1752 O O . SER A 1 224 ? -23.154 -4.368 -15.629 1.00 60.53 224 SER A O 1
ATOM 1754 N N . HIS A 1 225 ? -23.710 -6.258 -14.547 1.00 61.28 225 HIS A N 1
ATOM 1755 C CA . HIS A 1 225 ? -24.897 -6.549 -15.346 1.00 61.28 225 HIS A CA 1
ATOM 1756 C C . HIS A 1 225 ? -26.085 -5.630 -15.025 1.00 61.28 225 HIS A C 1
ATOM 1758 O O . HIS A 1 225 ? -26.876 -5.339 -15.922 1.00 61.28 225 HIS A O 1
ATOM 1764 N N . GLN A 1 226 ? -26.198 -5.107 -13.798 1.00 58.06 226 GLN A N 1
ATOM 1765 C CA . GLN A 1 226 ? -27.280 -4.179 -13.430 1.00 58.06 226 GLN A CA 1
ATOM 1766 C C . GLN A 1 226 ? -27.161 -2.807 -14.113 1.00 58.06 226 GLN A C 1
ATOM 1768 O O . GLN A 1 226 ? -28.171 -2.136 -14.323 1.00 58.06 226 GLN A O 1
ATOM 1773 N N . GLN A 1 227 ? -25.957 -2.401 -14.528 1.00 51.38 227 GLN A N 1
ATOM 1774 C CA . GLN A 1 227 ? -25.754 -1.153 -15.274 1.00 51.38 227 GLN A CA 1
ATOM 1775 C C . GLN A 1 227 ? -26.180 -1.271 -16.756 1.00 51.38 227 GLN A C 1
ATOM 1777 O O . GLN A 1 227 ? -26.429 -0.256 -17.411 1.00 51.38 227 GLN A O 1
ATOM 1782 N N . GLY A 1 228 ? -26.285 -2.496 -17.290 1.00 45.91 228 GLY A N 1
ATOM 1783 C CA . GLY A 1 228 ? -26.655 -2.768 -18.685 1.00 45.91 228 GLY A CA 1
ATOM 1784 C C . GLY A 1 228 ? -28.143 -2.575 -18.996 1.00 45.91 228 GLY A C 1
ATOM 1785 O O . GLY A 1 228 ? -28.486 -2.190 -20.116 1.00 45.91 228 GLY A O 1
ATOM 1786 N N . ASP A 1 229 ? -29.027 -2.755 -18.012 1.00 44.03 229 ASP A N 1
ATOM 1787 C CA . ASP A 1 229 ? -30.476 -2.625 -18.224 1.00 44.03 229 ASP A CA 1
ATOM 1788 C C . ASP A 1 229 ? -30.914 -1.160 -18.417 1.00 44.03 229 ASP A C 1
ATOM 1790 O O . ASP A 1 229 ? -31.830 -0.888 -19.197 1.00 44.03 229 ASP A O 1
ATOM 1794 N N . ASN A 1 230 ? -30.185 -0.195 -17.841 1.00 42.28 230 ASN A N 1
ATOM 1795 C CA . ASN A 1 230 ? -30.443 1.241 -18.029 1.00 42.28 230 ASN A CA 1
ATOM 1796 C C . ASN A 1 230 ? -29.999 1.789 -19.401 1.00 42.28 230 ASN A C 1
ATOM 1798 O O . ASN A 1 230 ? -30.413 2.882 -19.790 1.00 42.28 230 ASN A O 1
ATOM 1802 N N . PHE A 1 231 ? -29.192 1.055 -20.177 1.00 42.81 231 PHE A N 1
ATOM 1803 C CA . PHE A 1 231 ? -28.822 1.477 -21.539 1.00 42.81 231 PHE A CA 1
ATOM 1804 C C . PHE A 1 231 ? -29.914 1.176 -22.577 1.00 42.81 231 PHE A C 1
ATOM 1806 O O . PHE A 1 231 ? -29.977 1.825 -23.627 1.00 42.81 231 PHE A O 1
ATOM 1813 N N . SER A 1 232 ? -30.816 0.236 -22.283 1.00 41.41 232 SER A N 1
ATOM 1814 C CA . SER A 1 232 ? -31.935 -0.085 -23.174 1.00 41.41 232 SER A CA 1
ATOM 1815 C C . SER A 1 232 ? -33.018 1.006 -23.187 1.00 41.41 232 SER A C 1
ATOM 1817 O O . SER A 1 232 ? -33.673 1.212 -24.212 1.00 41.41 232 SER A O 1
ATOM 1819 N N . GLU A 1 233 ? -33.145 1.780 -22.105 1.00 37.12 233 GLU A N 1
ATOM 1820 C CA . GLU A 1 233 ? -34.159 2.835 -21.979 1.00 37.12 233 GLU A CA 1
ATOM 1821 C C . GLU A 1 233 ? -33.746 4.148 -22.674 1.00 37.12 233 GLU A C 1
ATOM 1823 O O . GLU A 1 233 ? -34.591 4.875 -23.195 1.00 37.12 233 GLU A O 1
ATOM 1828 N N . LEU A 1 234 ? -32.440 4.417 -22.813 1.00 38.31 234 LEU A N 1
ATOM 1829 C CA . LEU A 1 234 ? -31.943 5.594 -23.545 1.00 38.31 234 LEU A CA 1
ATOM 1830 C C . LEU A 1 234 ? -31.987 5.431 -25.072 1.00 38.31 234 LEU A C 1
ATOM 1832 O O . LEU A 1 234 ? -31.975 6.427 -25.797 1.00 38.31 234 LEU A O 1
ATOM 1836 N N . THR A 1 235 ? -32.111 4.203 -25.580 1.00 39.91 235 THR A N 1
ATOM 1837 C CA . THR A 1 235 ? -32.218 3.967 -27.031 1.00 39.91 235 THR A CA 1
ATOM 1838 C C . THR A 1 235 ? -33.621 4.308 -27.562 1.00 39.91 235 THR A C 1
ATOM 1840 O O . THR A 1 235 ? -33.764 4.690 -28.724 1.00 39.91 235 THR A O 1
ATOM 1843 N N . TYR A 1 236 ? -34.654 4.271 -26.710 1.00 36.34 236 TYR A N 1
ATOM 1844 C CA . TYR A 1 236 ? -36.026 4.640 -27.091 1.00 36.34 236 TYR A CA 1
ATOM 1845 C C . TYR A 1 236 ? -36.266 6.157 -27.178 1.00 36.34 236 TYR A C 1
ATOM 1847 O O . TYR A 1 236 ? -37.159 6.588 -27.907 1.00 36.34 236 TYR A O 1
ATOM 1855 N N . CYS A 1 237 ? -35.454 6.979 -26.507 1.00 40.09 237 CYS A N 1
ATOM 1856 C CA . CYS A 1 237 ? -35.615 8.438 -26.518 1.00 40.09 237 CYS A CA 1
ATOM 1857 C C . CYS A 1 237 ? -34.928 9.138 -27.706 1.00 40.09 237 CYS A C 1
ATOM 1859 O O . CYS A 1 237 ? -35.227 10.297 -27.974 1.00 40.09 237 CYS A O 1
ATOM 1861 N N . ILE A 1 238 ? -34.037 8.458 -28.437 1.00 43.28 238 ILE A N 1
ATOM 1862 C CA . ILE A 1 238 ? -33.255 9.066 -29.534 1.00 43.28 238 ILE A CA 1
ATOM 1863 C C . ILE A 1 238 ? -33.922 8.872 -30.915 1.00 43.28 238 ILE A C 1
ATOM 1865 O O . ILE A 1 238 ? -33.558 9.546 -31.873 1.00 43.28 238 ILE A O 1
ATOM 1869 N N . TRP A 1 239 ? -34.953 8.025 -31.027 1.00 38.59 239 TRP A N 1
ATOM 1870 C CA . TRP A 1 239 ? -35.650 7.737 -32.296 1.00 38.59 239 TRP A CA 1
ATOM 1871 C C . TRP A 1 239 ? -37.063 8.335 -32.431 1.00 38.59 239 TRP A C 1
ATOM 1873 O O . TRP A 1 239 ? -37.762 8.018 -33.389 1.00 38.59 239 TRP A O 1
ATOM 1883 N N . ASN A 1 240 ? -37.489 9.206 -31.511 1.00 39.00 240 ASN A N 1
ATOM 1884 C CA . ASN A 1 240 ? -38.797 9.878 -31.563 1.00 39.00 240 ASN A CA 1
ATOM 1885 C C . ASN A 1 240 ? -38.691 11.400 -31.338 1.00 39.00 240 ASN A C 1
ATOM 1887 O O . ASN A 1 240 ? -39.387 11.961 -30.490 1.00 39.00 240 ASN A O 1
ATOM 1891 N N . VAL A 1 241 ? -37.840 12.068 -32.124 1.00 42.50 241 VAL A N 1
ATOM 1892 C CA . VAL A 1 241 ? -37.953 13.509 -32.422 1.00 42.50 241 VAL A CA 1
ATOM 1893 C C . VAL A 1 241 ? -37.788 13.718 -33.920 1.00 42.50 241 VAL A C 1
ATOM 1895 O O . VAL A 1 241 ? -36.829 13.144 -34.480 1.00 42.50 241 VAL A O 1
#

Organism: NCBI:txid664439

Secondary structure (DSSP, 8-state):
---------------PPPP-----PPPPPPPPP---EEPPP-TTS---EESS--S--GGG--SHHHHH--TTS-PPPS-S-----GGGS-SSTT--GGGTTTTSSSHHHHHHHHHHHHS-SS--HHHHHHHHHHHTSTT--GGGGGT--HHHHHHHHHHHHTSTT-S-SGGGTEEEEEEEEE-PPTT---S-TT-TTS-EEEEEEEEEE-HHHHHHHHHHSHHHHHHHHHHHHHHHSSS--